Protein 3IBM (pdb70)

Nearest PDB structures (foldseek):
  3ibm-assembly1_A  TM=1.007E+00  e=3.007E-29  Ha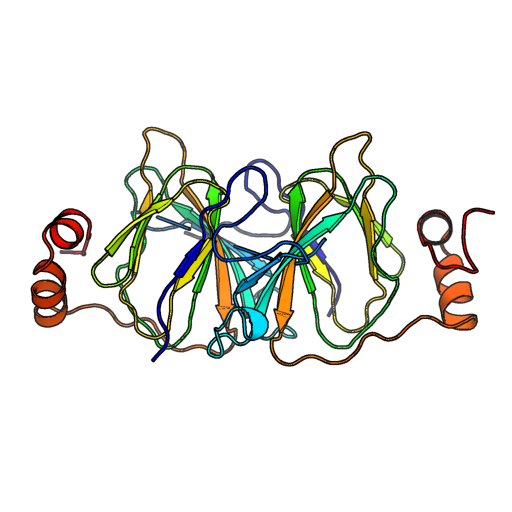lorhodospira halophila SL1
  3ibm-assembly1_B  TM=9.908E-01  e=2.760E-25  Halorhodospira halophila SL1
  8ch4-assembly1_C  TM=8.365E-01  e=6.117E-07  Bradyrhizobium sp. JS329
  3bu7-assembly1_B  TM=8.760E-01  e=8.044E-06  unclassified
  5j7m-assembly1_B  TM=7.181E-01  e=5.494E-07  Kribbella flavida DSM 17836

Solvent-accessible surface area: 14441 Å² total; per-residue (Å²): 229,48,74,36,80,27,3,82,31,192,98,51,138,5,94,63,21,130,102,116,95,48,26,102,86,7,27,1,1,1,116,119,67,36,10,102,44,4,35,0,10,1,22,1,34,30,0,136,44,65,8,39,28,73,5,27,74,6,106,17,2,22,1,3,2,0,9,41,11,94,2,52,0,0,11,58,85,146,39,37,76,4,60,52,20,5,0,1,0,2,4,34,103,5,21,10,0,11,4,4,38,44,97,134,84,25,0,0,6,2,5,0,0,17,17,137,96,55,205,48,100,172,24,82,77,91,18,41,72,158,16,49,86,50,99,46,0,40,186,47,20,100,62,141,120,110,78,36,64,32,0,84,29,184,116,53,95,5,116,60,27,135,72,58,122,136,79,7,14,1,1,1,103,94,25,53,10,118,43,5,36,0,11,0,24,1,36,40,1,116,42,58,20,76,38,67,3,27,64,8,106,20,2,18,1,2,4,1,8,43,10,93,2,41,1,0,14,56,96,145,37,18,79,3,58,51,18,4,0,1,0,2,5,35,103,6,23,10,1,9,7,4,49,16,96,134,81,18,0,0,6,1,4,1,0,20,12,107,87,57,193,55,83,167,22,83,79,96,28,39,70,194,18,34,90,46,85,52,0,23,176,82,1,87,38,186,73,37,81,125,217

Foldseek 3Di:
DDDKDKFADDPRDTPPDDPCCAWDKDWDAAPVVPNPPDQKTKMKIKHWAFHKHAFWAFQKKKKKAWDWAKKWKDWQQDTDIGDPGMIIIRHHGTTMMMHGHDDGIITMMMIMIGNDTDDTDHDDPVSLVVSVVRVVSVVPDDDDD/DAKDKFADDPRRTPPDDDDCCKDWDDDVVVPDPPDQKTKMKRKAWAQGKDAFWAFQKKKKKFWDWAKKWKDWQQDTRIGDPGMIIIRHHGTTMMIHHHGDGIITMMMIMIGNDTDDIDHDDPVSLVVSVVRVVSLAPDDDPPGHHD

B-factor: mean 35.28, std 14.22, range [12.32, 91.91]

InterPro domains:
  IPR011051 RmlC-like cupin domain superfamily [SSF51182] (31-130)
  IPR013096 Cupin 2, conserved barrel [PF07883] (58-127)
  IPR014710 RmlC-like jelly roll fold [G3DSA:2.60.120.10] (1-157)

Secondary structure (DSSP, 8-state):
-PPPEEE-EETTEETT------EEEEEEE-TTTT--SSSEEEEEEEE-TT-BPPPBB-SS-EEEEEEESEEEEEETTEEEEE-TT-EEEE-TT--EEEEEESSSPPEEEEEEEESS-PPPB---HHHHHHHTTSHHHHHH-----/---EEE-EETTEETT---B--EEEEESGGGT--S-SEEEEEEEE-TT-B---BB-SS-EEEEEEES-EEEEETTEEEEE-TT-EEEE-TT--EEEEE--SSSPEEEEEEEESS----B---HHHHHHHTTSHHHHHH---SS----

Structure (mmCIF, N/CA/C/O backbone):
data_3IBM
#
_entry.id   3IBM
#
_cell.length_a   47.791
_cell.length_b   51.734
_cell.length_c   117.784
_cell.angle_alpha   90.00
_cell.angle_beta   90.00
_cell.angle_gamma   90.00
#
_symmetry.space_group_name_H-M   'P 21 21 21'
#
loop_
_entity.id
_entity.type
_entity.pdbx_description
1 polymer 'Cupin 2, conserved barrel domain protein'
2 non-polymer 'ZINC ION'
3 non-polymer 'POTASSIUM ION'
4 non-polymer GLYCEROL
5 water water
#
loop_
_atom_site.group_PDB
_atom_site.id
_atom_site.type_symbol
_atom_site.label_atom_id
_atom_site.label_alt_id
_atom_site.label_comp_id
_atom_site.label_asym_id
_atom_site.label_entity_id
_atom_site.label_seq_id
_atom_site.pdbx_PDB_ins_code
_atom_site.Cartn_x
_atom_site.Cartn_y
_atom_site.Cartn_z
_atom_site.occupancy
_atom_site.B_iso_or_equiv
_atom_site.auth_seq_id
_atom_site.auth_comp_id
_atom_site.auth_asym_id
_atom_site.auth_atom_id
_atom_site.pdbx_PDB_model_num
ATOM 1 N N . HIS A 1 8 ? 28.478 3.644 24.654 1.00 72.85 6 HIS A N 1
ATOM 2 C CA . HIS A 1 8 ? 29.439 4.761 24.398 1.00 71.78 6 HIS A CA 1
ATOM 3 C C . HIS A 1 8 ? 29.507 5.133 22.911 1.00 67.77 6 HIS A C 1
ATOM 4 O O . HIS A 1 8 ? 29.204 4.305 22.041 1.00 67.66 6 HIS A O 1
ATOM 11 N N . GLU A 1 9 ? 29.909 6.375 22.636 1.00 60.82 7 GLU A N 1
ATOM 12 C CA . GLU A 1 9 ? 29.883 6.942 21.278 1.00 52.72 7 GLU A CA 1
ATOM 13 C C . GLU A 1 9 ? 30.975 6.405 20.362 1.00 48.79 7 GLU A C 1
ATOM 14 O O . GLU A 1 9 ? 32.060 6.032 20.812 1.00 49.64 7 GLU A O 1
ATOM 20 N N . ALA A 1 10 ? 30.667 6.371 19.069 1.00 44.13 8 ALA A N 1
ATOM 21 C CA . ALA A 1 10 ? 31.617 5.952 18.051 1.00 39.20 8 ALA A CA 1
ATOM 22 C C . ALA A 1 10 ? 32.398 7.148 17.512 1.00 38.09 8 ALA A C 1
ATOM 23 O O . ALA A 1 10 ? 31.852 8.244 17.379 1.00 37.41 8 ALA A O 1
ATOM 25 N N . SER A 1 11 ? 33.679 6.937 17.217 1.00 34.95 9 SER A N 1
ATOM 26 C CA . SER A 1 11 ? 34.461 7.920 16.477 1.00 36.35 9 SER A CA 1
ATOM 27 C C . SER A 1 11 ? 33.979 7.920 15.024 1.00 40.38 9 SER A C 1
ATOM 28 O O . SER A 1 11 ? 33.551 6.883 14.505 1.00 40.75 9 SER A O 1
ATOM 31 N N . ARG A 1 12 ? 34.029 9.083 14.381 1.00 36.70 10 ARG A N 1
ATOM 32 C CA . ARG A 1 12 ? 33.533 9.232 13.018 1.00 35.12 10 ARG A CA 1
ATOM 33 C C . ARG A 1 12 ? 34.551 9.934 12.135 1.00 35.36 10 ARG A C 1
ATOM 34 O O . ARG A 1 12 ? 35.144 10.939 12.534 1.00 33.91 10 ARG A O 1
ATOM 42 N N . VAL A 1 13 ? 34.756 9.388 10.941 1.00 30.25 11 VAL A N 1
ATOM 43 C CA . VAL A 1 13 ? 35.488 10.077 9.886 1.00 29.42 11 VAL A CA 1
ATOM 44 C C . VAL A 1 13 ? 34.458 10.588 8.877 1.00 30.53 11 VAL A C 1
ATOM 45 O O . VAL A 1 13 ? 33.659 9.813 8.360 1.00 30.77 11 VAL A O 1
ATOM 49 N N . LEU A 1 14 ? 34.460 11.899 8.641 1.00 28.77 12 LEU A N 1
ATOM 50 C CA . LEU A 1 14 ? 33.624 12.505 7.607 1.00 31.24 12 LEU A CA 1
ATOM 51 C C . LEU A 1 14 ? 34.521 13.067 6.519 1.00 30.58 12 LEU A C 1
ATOM 52 O O . LEU A 1 14 ? 35.093 14.145 6.666 1.00 28.67 12 LEU A O 1
ATOM 57 N N . ARG A 1 15 ? 34.675 12.313 5.438 1.00 27.50 13 ARG A N 1
ATOM 58 C CA . ARG A 1 15 ? 35.497 12.774 4.320 1.00 31.08 13 ARG A CA 1
ATOM 59 C C . ARG A 1 15 ? 34.743 13.801 3.471 1.00 26.66 13 ARG A C 1
ATOM 60 O O . ARG A 1 15 ? 33.523 13.775 3.405 1.00 26.55 13 ARG A O 1
ATOM 68 N N . GLU A 1 16 ? 35.481 14.718 2.854 1.00 25.88 14 GLU A N 1
ATOM 69 C CA . GLU A 1 16 ? 34.881 15.848 2.163 1.00 25.60 14 GLU A CA 1
ATOM 70 C C . GLU A 1 16 ? 35.263 15.816 0.684 1.00 26.21 14 GLU A C 1
ATOM 71 O O . GLU A 1 16 ? 36.387 15.450 0.334 1.00 27.78 14 GLU A O 1
ATOM 77 N N . ARG A 1 17 ? 34.337 16.200 -0.179 1.00 24.86 15 ARG A N 1
ATOM 78 C CA . ARG A 1 17 ? 34.678 16.488 -1.564 1.00 29.61 15 ARG A CA 1
ATOM 79 C C . ARG A 1 17 ? 33.849 17.683 -1.974 1.00 25.58 15 ARG A C 1
ATOM 80 O O . ARG A 1 17 ? 32.640 17.695 -1.736 1.00 25.46 15 ARG A O 1
ATOM 88 N N . ASP A 1 18 ? 34.513 18.690 -2.552 1.00 28.58 16 ASP A N 1
ATOM 89 C CA . ASP A 1 18 ? 33.863 19.913 -3.048 1.00 27.25 16 ASP A CA 1
ATOM 90 C C . ASP A 1 18 ? 32.916 20.520 -2.020 1.00 25.97 16 ASP A C 1
ATOM 91 O O . ASP A 1 18 ? 31.785 20.880 -2.348 1.00 23.37 16 ASP A O 1
ATOM 96 N N . TYR A 1 19 ? 33.380 20.592 -0.769 1.00 23.68 17 TYR A N 1
ATOM 97 C CA . TYR A 1 19 ? 32.636 21.216 0.340 1.00 21.02 17 TYR A CA 1
ATOM 98 C C . TYR A 1 19 ? 31.333 20.494 0.690 1.00 21.37 17 TYR A C 1
ATOM 99 O O . TYR A 1 19 ? 30.352 21.098 1.138 1.00 22.82 17 TYR A O 1
ATOM 108 N N . ARG A 1 20 ? 31.344 19.181 0.476 1.00 27.19 18 ARG A N 1
ATOM 109 C CA . ARG A 1 20 ? 30.290 18.302 0.959 1.00 29.49 18 ARG A CA 1
ATOM 110 C C . ARG A 1 20 ? 30.939 17.198 1.782 1.00 25.11 18 ARG A C 1
ATOM 111 O O . ARG A 1 20 ? 31.840 16.521 1.307 1.00 27.10 18 ARG A O 1
ATOM 119 N N . TRP A 1 21 ? 30.493 17.036 3.024 1.00 23.70 19 TRP A N 1
ATOM 120 C CA . TRP A 1 21 ? 31.029 16.001 3.892 1.00 25.46 19 TRP A CA 1
ATOM 121 C C . TRP A 1 21 ? 30.102 14.797 3.884 1.00 24.76 19 TRP A C 1
ATOM 122 O O . TRP A 1 21 ? 28.895 14.952 4.053 1.00 20.95 19 TRP A O 1
ATOM 133 N N . GLU A 1 22 ? 30.662 13.607 3.677 1.00 33.02 20 GLU A N 1
ATOM 134 C CA . GLU A 1 22 ? 29.865 12.370 3.729 1.00 43.04 20 GLU A CA 1
ATOM 135 C C . GLU A 1 22 ? 29.380 12.111 5.145 1.00 44.49 20 GLU A C 1
ATOM 136 O O . GLU A 1 22 ? 30.105 12.357 6.108 1.00 49.27 20 GLU A O 1
ATOM 142 N N . GLY A 1 23 ? 28.144 11.640 5.264 1.00 47.38 21 GLY A N 1
ATOM 143 C CA . GLY A 1 23 ? 27.546 11.358 6.567 1.00 49.36 21 GLY A CA 1
ATOM 144 C C . GLY A 1 23 ? 26.664 12.481 7.075 1.00 52.40 21 GLY A C 1
ATOM 145 O O . GLY A 1 23 ? 25.987 12.332 8.092 1.00 56.26 21 GLY A O 1
ATOM 146 N N . THR A 1 24 ? 26.694 13.618 6.379 1.00 54.94 22 THR A N 1
ATOM 147 C CA . THR A 1 24 ? 25.839 14.766 6.695 1.00 53.85 22 THR A CA 1
ATOM 148 C C . THR A 1 24 ? 25.046 15.161 5.450 1.00 56.17 22 THR A C 1
ATOM 149 O O . THR A 1 24 ? 25.454 14.853 4.325 1.00 57.13 22 THR A O 1
ATOM 153 N N . GLU A 1 25 ? 23.919 15.841 5.653 1.00 59.02 23 GLU A N 1
ATOM 154 C CA . GLU A 1 25 ? 23.116 16.359 4.541 1.00 60.74 23 GLU A CA 1
ATOM 155 C C . GLU A 1 25 ? 23.144 17.885 4.504 1.00 60.28 23 GLU A C 1
ATOM 156 O O . GLU A 1 25 ? 23.249 18.537 5.544 1.00 58.91 23 GLU A O 1
ATOM 162 N N . GLU A 1 26 ? 23.059 18.444 3.298 1.00 61.40 24 GLU A N 1
ATOM 163 C CA . GLU A 1 26 ? 22.938 19.890 3.115 1.00 62.76 24 GLU A CA 1
ATOM 164 C C . GLU A 1 26 ? 21.493 20.290 3.377 1.00 65.06 24 GLU A C 1
ATOM 165 O O . GLU A 1 26 ? 20.575 19.785 2.725 1.00 65.84 24 GLU A O 1
ATOM 171 N N . GLU A 1 27 ? 21.297 21.187 4.339 1.00 66.75 25 GLU A N 1
ATOM 172 C CA . GLU A 1 27 ? 19.957 21.595 4.756 1.00 67.81 25 GLU A CA 1
ATOM 173 C C . GLU A 1 27 ? 19.751 23.102 4.625 1.00 68.97 25 GLU A C 1
ATOM 174 O O . GLU A 1 27 ? 20.666 23.887 4.868 1.00 65.59 25 GLU A O 1
ATOM 180 N N . SER A 1 37 ? 59.539 15.034 16.843 1.00 73.19 35 SER A N 1
ATOM 181 C CA . SER A 1 37 ? 58.549 14.316 16.040 1.00 74.00 35 SER A CA 1
ATOM 182 C C . SER A 1 37 ? 57.142 14.909 16.160 1.00 71.48 35 SER A C 1
ATOM 183 O O . SER A 1 37 ? 56.281 14.639 15.320 1.00 70.20 35 SER A O 1
ATOM 186 N N . GLY A 1 38 ? 56.926 15.718 17.199 1.00 68.77 36 GLY A N 1
ATOM 187 C CA . GLY A 1 38 ? 55.596 16.221 17.560 1.00 62.85 36 GLY A CA 1
ATOM 188 C C . GLY A 1 38 ? 55.022 17.318 16.682 1.00 58.25 36 GLY A C 1
ATOM 189 O O . GLY A 1 38 ? 55.417 17.484 15.529 1.00 59.20 36 GLY A O 1
ATOM 190 N N . ALA A 1 39 ? 54.084 18.075 17.242 1.00 53.32 37 ALA A N 1
ATOM 191 C CA . ALA A 1 39 ? 53.363 19.096 16.490 1.00 46.91 37 ALA A CA 1
ATOM 192 C C . ALA A 1 39 ? 53.691 20.521 16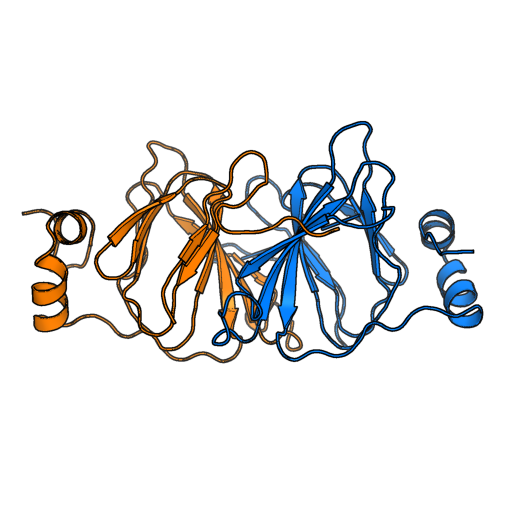.937 1.00 46.14 37 ALA A C 1
ATOM 193 O O . ALA A 1 39 ? 53.953 20.766 18.119 1.00 46.23 37 ALA A O 1
ATOM 195 N N . ARG A 1 40 ? 53.678 21.448 15.980 1.00 39.88 38 ARG A N 1
ATOM 196 C CA . ARG A 1 40 ? 53.766 22.880 16.266 1.00 36.23 38 ARG A CA 1
ATOM 197 C C . ARG A 1 40 ? 52.357 23.468 16.358 1.00 34.41 38 ARG A C 1
ATOM 198 O O . ARG A 1 40 ? 51.581 23.420 15.398 1.00 31.78 38 ARG A O 1
ATOM 206 N N . ARG A 1 41 ? 52.039 24.014 17.524 1.00 30.89 39 ARG A N 1
ATOM 207 C CA . ARG A 1 41 ? 50.694 24.482 17.837 1.00 29.65 39 ARG A CA 1
ATOM 208 C C . ARG A 1 41 ? 50.547 25.999 17.690 1.00 26.14 39 ARG A C 1
ATOM 209 O O . ARG A 1 41 ? 51.411 26.756 18.128 1.00 26.63 39 ARG A O 1
ATOM 217 N N . GLN A 1 42 ? 49.458 26.434 17.058 1.00 21.95 40 GLN A N 1
ATOM 218 C CA . GLN A 1 42 ? 49.009 27.819 17.175 1.00 25.14 40 GLN A CA 1
ATOM 219 C C . GLN A 1 42 ? 47.614 27.811 17.784 1.00 25.98 40 GLN A C 1
ATOM 220 O O . GLN A 1 42 ? 46.687 27.252 17.196 1.00 26.13 40 GLN A O 1
ATOM 226 N N . THR A 1 43 ? 47.460 28.413 18.962 1.00 25.46 41 THR A N 1
ATOM 227 C CA . THR A 1 43 ? 46.131 28.553 19.551 1.00 24.25 41 THR A CA 1
ATOM 228 C C . THR A 1 43 ? 45.449 29.756 18.931 1.00 23.39 41 THR A C 1
ATOM 229 O O . THR A 1 43 ? 45.902 30.893 19.066 1.00 22.52 41 THR A O 1
ATOM 233 N N . LEU A 1 44 ? 44.370 29.490 18.212 1.00 21.56 42 LEU A N 1
ATOM 234 C CA . LEU A 1 44 ? 43.693 30.544 17.484 1.00 23.68 42 LEU A CA 1
ATOM 235 C C . LEU A 1 44 ? 42.696 31.263 18.381 1.00 24.82 42 LEU A C 1
ATOM 236 O O . LEU A 1 44 ? 42.657 32.491 18.417 1.00 22.93 42 LEU A O 1
ATOM 241 N N . VAL A 1 45 ? 41.877 30.497 19.094 1.00 19.63 43 VAL A N 1
ATOM 242 C CA . VAL A 1 45 ? 40.930 31.080 20.036 1.00 23.72 43 VAL A CA 1
ATOM 243 C C . VAL A 1 45 ? 41.019 30.209 21.277 1.00 22.63 43 VAL A C 1
ATOM 244 O O . VAL A 1 45 ? 40.690 29.025 21.240 1.00 20.39 43 VAL A O 1
ATOM 248 N N . GLY A 1 46 ? 41.498 30.788 22.371 1.00 24.48 44 GLY A N 1
ATOM 249 C CA . GLY A 1 46 ? 41.682 30.013 23.590 1.00 27.25 44 GLY A CA 1
ATOM 250 C C . GLY A 1 46 ? 41.824 30.837 24.847 1.00 28.32 44 GLY A C 1
ATOM 251 O O . GLY A 1 46 ? 41.917 32.068 24.808 1.00 25.96 44 GLY A O 1
ATOM 252 N N . ARG A 1 47 ? 41.863 30.132 25.968 1.00 27.69 45 ARG A N 1
ATOM 253 C CA . ARG A 1 47 ? 42.008 30.749 27.283 1.00 27.45 45 ARG A CA 1
ATOM 254 C C . ARG A 1 47 ? 43.306 31.527 27.529 1.00 25.00 45 ARG A C 1
ATOM 255 O O . ARG A 1 47 ? 43.223 32.606 28.104 1.00 28.09 45 ARG A O 1
ATOM 263 N N . PRO A 1 48 ? 44.491 31.007 27.108 1.00 26.43 46 PRO A N 1
ATOM 264 C CA . PRO A 1 48 ? 45.703 31.804 27.378 1.00 27.92 46 PRO A CA 1
ATOM 265 C C . PRO A 1 48 ? 45.642 33.249 26.879 1.00 31.65 46 PRO A C 1
ATOM 266 O O . PRO A 1 48 ? 45.975 34.168 27.637 1.00 30.16 46 PRO A O 1
ATOM 270 N N . ALA A 1 49 ? 45.179 33.438 25.640 1.00 34.03 47 ALA A N 1
ATOM 271 C CA . ALA A 1 49 ? 44.977 34.774 25.052 1.00 35.07 47 ALA A CA 1
ATOM 272 C C . ALA A 1 49 ? 43.796 35.561 25.652 1.00 34.12 47 ALA A C 1
ATOM 273 O O . ALA A 1 49 ? 43.632 36.752 25.374 1.00 35.38 47 ALA A O 1
ATOM 275 N N . GLY A 1 50 ? 42.974 34.897 26.457 1.00 30.14 48 GLY A N 1
ATOM 276 C CA . GLY A 1 50 ? 41.901 35.573 27.169 1.00 31.31 48 GLY A CA 1
ATOM 277 C C . GLY A 1 50 ? 40.504 35.303 26.654 1.00 36.99 48 GLY A C 1
ATOM 278 O O . GLY A 1 50 ? 39.551 35.966 27.078 1.00 37.91 48 GLY A O 1
ATOM 279 N N . GLN A 1 51 ? 40.360 34.339 25.743 1.00 32.45 49 GLN A N 1
ATOM 280 C CA . GLN A 1 51 ? 39.022 33.932 25.316 1.00 29.52 49 GLN A CA 1
ATOM 281 C C . GLN A 1 51 ? 38.473 32.851 26.254 1.00 32.27 49 GLN A C 1
ATOM 282 O O . GLN A 1 51 ? 38.539 31.653 25.964 1.00 36.54 49 GLN A O 1
ATOM 288 N N . GLU A 1 52 ? 37.941 33.309 27.388 1.00 29.15 50 GLU A N 1
ATOM 289 C CA . GLU A 1 52 ? 37.435 32.452 28.458 1.00 35.77 50 GLU A CA 1
ATOM 290 C C . GLU A 1 52 ? 35.982 32.080 28.225 1.00 28.82 50 GLU A C 1
ATOM 291 O O . GLU A 1 52 ? 35.513 31.046 28.707 1.00 30.08 50 GLU A O 1
ATOM 297 N N . ALA A 1 53 ? 35.273 32.936 27.495 1.00 30.22 51 ALA A N 1
ATOM 298 C CA . ALA A 1 53 ? 33.846 32.742 27.225 1.00 24.61 51 ALA A CA 1
ATOM 299 C C . ALA A 1 53 ? 33.402 31.418 26.558 1.00 27.18 51 ALA A C 1
ATOM 300 O O . ALA A 1 53 ? 32.430 30.823 27.029 1.00 29.24 51 ALA A O 1
ATOM 302 N N . PRO A 1 54 ? 34.081 30.956 25.472 1.00 27.66 52 PRO A N 1
ATOM 303 C CA . PRO A 1 54 ? 33.572 29.710 24.850 1.00 25.67 52 PRO A CA 1
ATOM 304 C C . PRO A 1 54 ? 33.780 28.467 25.708 1.00 23.52 52 PRO A C 1
ATOM 305 O O . PRO A 1 54 ? 34.669 28.440 26.564 1.00 28.66 52 PRO A O 1
ATOM 309 N N . ALA A 1 55 ? 32.964 27.444 25.465 1.00 25.06 53 ALA A N 1
ATOM 310 C CA . ALA A 1 55 ? 33.088 26.152 26.146 1.00 28.08 53 ALA A CA 1
ATOM 311 C C . ALA A 1 55 ? 34.181 25.298 25.515 1.00 27.32 53 ALA A C 1
ATOM 312 O O . ALA A 1 55 ? 34.409 24.159 25.931 1.00 24.85 53 ALA A O 1
ATOM 314 N N . PHE A 1 56 ? 34.849 25.858 24.510 1.00 25.90 54 PHE A N 1
ATOM 315 C CA . PHE A 1 56 ? 35.795 25.132 23.676 1.00 22.15 54 PHE A CA 1
ATOM 316 C C . PHE A 1 56 ? 36.994 26.009 23.301 1.00 21.28 54 PHE A C 1
ATOM 317 O O . PHE A 1 56 ? 36.898 27.244 23.305 1.00 22.62 54 PHE A O 1
ATOM 325 N N . GLU A 1 57 ? 38.112 25.359 22.973 1.00 17.79 55 GLU A N 1
ATOM 326 C CA . GLU A 1 57 ? 39.310 26.025 22.462 1.00 20.85 55 GLU A CA 1
ATOM 327 C C . GLU A 1 57 ? 39.618 25.514 21.057 1.00 20.48 55 GLU A C 1
ATOM 328 O O . GLU A 1 57 ? 39.397 24.340 20.767 1.00 18.59 55 GLU A O 1
ATOM 334 N N . THR A 1 58 ? 40.147 26.400 20.212 1.00 20.19 56 THR A N 1
ATOM 335 C CA . THR A 1 58 ? 40.371 26.146 18.777 1.00 19.37 56 THR A CA 1
ATOM 336 C C . THR A 1 58 ? 41.845 26.347 18.398 1.00 19.23 56 THR A C 1
ATOM 337 O O . THR A 1 58 ? 42.402 27.446 18.519 1.00 18.76 56 THR A O 1
ATOM 341 N N . ARG A 1 59 ? 42.474 25.271 17.941 1.00 16.87 57 ARG A N 1
ATOM 342 C CA . ARG A 1 59 ? 43.895 25.279 17.687 1.00 18.48 57 ARG A CA 1
ATOM 343 C C . ARG A 1 59 ? 44.213 24.783 16.302 1.00 17.40 57 ARG A C 1
ATOM 344 O O . ARG A 1 59 ? 43.434 24.041 15.707 1.00 21.18 57 ARG A O 1
ATOM 352 N N . TYR A 1 60 ? 45.348 25.227 15.785 1.00 16.27 58 TYR A N 1
ATOM 353 C CA . TYR A 1 60 ? 45.897 24.675 14.565 1.00 20.16 58 TYR A CA 1
ATOM 354 C C . TYR A 1 60 ? 47.159 23.957 14.966 1.00 22.95 58 TYR A C 1
ATOM 355 O O . TYR A 1 60 ? 47.981 24.510 15.693 1.00 22.98 58 TYR A O 1
ATOM 364 N N . PHE A 1 61 ? 47.307 22.725 14.490 1.00 18.63 59 PHE A N 1
ATOM 365 C CA . PHE A 1 61 ? 48.538 21.973 14.683 1.00 20.41 59 PHE A CA 1
ATOM 366 C C . PHE A 1 61 ? 49.212 21.712 13.353 1.00 22.96 59 PHE A C 1
ATOM 367 O O . PHE A 1 61 ? 48.535 21.447 12.365 1.00 20.79 59 PHE A O 1
ATOM 375 N N . GLU A 1 62 ? 50.543 21.812 13.329 1.00 21.12 60 GLU A N 1
ATOM 376 C CA . GLU A 1 62 ? 51.321 21.436 12.159 1.00 19.73 60 GLU A CA 1
ATOM 377 C C . GLU A 1 62 ? 52.359 20.357 12.498 1.00 25.61 60 GLU A C 1
ATOM 378 O O . GLU A 1 62 ? 53.124 20.481 13.455 1.00 22.56 60 GLU A O 1
ATOM 384 N N . VAL A 1 63 ? 52.359 19.291 11.708 1.00 21.99 61 VAL A N 1
ATOM 385 C CA . VAL A 1 63 ? 53.274 18.174 11.911 1.00 22.57 61 VAL A CA 1
ATOM 386 C C . VAL A 1 63 ? 54.157 18.027 10.665 1.00 26.95 61 VAL A C 1
ATOM 387 O O . VAL A 1 63 ? 53.640 17.952 9.547 1.00 23.49 61 VAL A O 1
ATOM 391 N N . GLU A 1 64 ? 55.479 18.008 10.866 1.00 25.15 62 GLU A N 1
ATOM 392 C CA . GLU A 1 64 ? 56.449 17.846 9.780 1.00 28.99 62 GLU A CA 1
ATOM 393 C C . GLU A 1 64 ? 56.292 16.471 9.145 1.00 26.57 62 GLU A C 1
ATOM 394 O O . GLU A 1 64 ? 55.933 15.519 9.850 1.00 24.47 62 GLU A O 1
ATOM 400 N N . PRO A 1 65 ? 56.552 16.356 7.819 1.00 27.93 63 PRO A N 1
ATOM 401 C CA . PRO A 1 65 ? 56.403 15.065 7.138 1.00 28.55 63 PRO A CA 1
ATOM 402 C C . PRO A 1 65 ? 57.184 13.959 7.843 1.00 30.91 63 PRO A C 1
ATOM 403 O O . PRO A 1 65 ? 58.348 14.153 8.219 1.00 31.14 63 PRO A O 1
ATOM 407 N N . GLY A 1 66 ? 56.519 12.829 8.063 1.00 33.60 64 GLY A N 1
ATOM 408 C CA . GLY A 1 66 ? 57.105 11.714 8.809 1.00 35.60 64 GLY A CA 1
ATOM 409 C C . GLY A 1 66 ? 56.857 11.787 10.307 1.00 34.37 64 GLY A C 1
ATOM 410 O O . GLY A 1 66 ? 57.161 10.844 11.039 1.00 35.64 64 GLY A O 1
ATOM 411 N N . GLY A 1 67 ? 56.300 12.908 10.756 1.00 33.95 65 GLY A N 1
ATOM 412 C CA . GLY A 1 67 ? 56.044 13.146 12.170 1.00 30.62 65 GLY A CA 1
ATOM 413 C C . GLY A 1 67 ? 54.745 12.532 12.648 1.00 27.32 65 GLY A C 1
ATOM 414 O O . GLY A 1 67 ? 53.948 12.020 11.861 1.00 24.60 65 GLY A O 1
ATOM 415 N N . TYR A 1 68 ? 54.535 12.592 13.959 1.00 24.36 66 TYR A N 1
ATOM 416 C CA . TYR A 1 68 ? 53.348 12.042 14.595 1.00 23.93 66 TYR A CA 1
ATOM 417 C C . TYR A 1 68 ? 53.049 12.778 15.900 1.00 28.16 66 TYR A C 1
ATOM 418 O O . TYR A 1 68 ? 53.960 13.314 16.552 1.00 24.96 66 TYR A O 1
ATOM 427 N N . THR A 1 69 ? 51.769 12.805 16.258 1.00 25.90 67 THR A N 1
ATOM 428 C CA . THR A 1 69 ? 51.320 13.236 17.583 1.00 26.42 67 THR A CA 1
ATOM 429 C C . THR A 1 69 ? 51.527 12.103 18.596 1.00 26.91 67 THR A C 1
ATOM 430 O O . THR A 1 69 ? 51.904 10.989 18.225 1.00 27.67 67 THR A O 1
ATOM 434 N N . THR A 1 70 ? 51.289 12.384 19.874 1.00 26.22 68 THR A N 1
ATOM 435 C CA . THR A 1 70 ? 51.437 11.367 20.913 1.00 28.58 68 THR A CA 1
ATOM 436 C C . THR A 1 70 ? 50.234 10.431 20.922 1.00 21.48 68 THR A C 1
ATOM 437 O O . THR A 1 70 ? 49.095 10.884 20.931 1.00 22.06 68 THR A O 1
ATOM 441 N N . LEU A 1 71 ? 50.494 9.127 20.873 1.00 25.64 69 LEU A N 1
ATOM 442 C CA . LEU A 1 71 ? 49.439 8.121 21.000 1.00 26.41 69 LEU A CA 1
ATOM 443 C C . LEU A 1 71 ? 48.881 8.143 22.430 1.00 25.57 69 LEU A C 1
ATOM 444 O O . LEU A 1 71 ? 49.628 7.963 23.396 1.00 27.51 69 LEU A O 1
ATOM 449 N N . GLU A 1 72 ? 47.578 8.381 22.548 1.00 26.17 70 GLU A N 1
ATOM 450 C CA . GLU A 1 72 ? 46.949 8.678 23.837 1.00 28.29 70 GLU A CA 1
ATOM 451 C C . GLU A 1 72 ? 45.442 8.477 23.774 1.00 27.58 70 GLU A C 1
ATOM 452 O O . GLU A 1 72 ? 44.863 8.331 22.696 1.00 25.91 70 GLU A O 1
ATOM 458 N N . ARG A 1 73 ? 44.809 8.489 24.941 1.00 26.71 71 ARG A N 1
ATOM 459 C CA . ARG A 1 73 ? 43.357 8.515 25.051 1.00 26.19 71 ARG A CA 1
ATOM 460 C C . ARG A 1 73 ? 42.994 9.420 26.223 1.00 27.61 71 ARG A C 1
ATOM 461 O O . ARG A 1 73 ? 43.833 9.668 27.092 1.00 31.89 71 ARG A O 1
ATOM 469 N N . HIS A 1 74 ? 41.760 9.923 26.231 1.00 25.64 72 HIS A N 1
ATOM 470 C CA . HIS A 1 74 ? 41.252 10.805 27.300 1.00 26.12 72 HIS A CA 1
ATOM 471 C C . HIS A 1 74 ? 39.732 10.891 27.197 1.00 28.15 72 HIS A C 1
ATOM 472 O O . HIS A 1 74 ? 39.163 10.513 26.182 1.00 27.62 72 HIS A O 1
ATOM 479 N N . GLU A 1 75 ? 39.079 11.367 28.252 1.00 29.52 73 GLU A N 1
ATOM 480 C CA . GLU A 1 75 ? 37.625 11.493 28.269 1.00 27.33 73 GLU A CA 1
ATOM 481 C C . GLU A 1 75 ? 37.116 12.556 27.291 1.00 28.85 73 GLU A C 1
ATOM 482 O O . GLU A 1 75 ? 36.064 12.376 26.668 1.00 28.15 73 GLU A O 1
ATOM 488 N N . HIS A 1 76 ? 37.859 13.656 27.159 1.00 24.22 74 HIS A N 1
ATOM 489 C CA . HIS A 1 76 ? 37.442 14.738 26.274 1.00 25.21 74 HIS A CA 1
ATOM 490 C C . HIS A 1 76 ? 37.587 14.335 24.807 1.00 22.54 74 HIS A C 1
ATOM 491 O O . HIS A 1 76 ? 38.402 13.476 24.467 1.00 21.55 74 HIS A O 1
ATOM 498 N N . THR A 1 77 ? 36.777 14.956 23.958 1.00 23.02 75 THR A N 1
ATOM 499 C CA . THR A 1 77 ? 36.724 14.619 22.542 1.00 24.63 75 THR A CA 1
ATOM 500 C C . THR A 1 77 ? 37.631 15.531 21.715 1.00 22.42 75 THR A C 1
ATOM 501 O O . THR A 1 77 ? 38.125 16.543 22.205 1.00 27.87 75 THR A O 1
ATOM 505 N N . HIS A 1 78 ? 37.875 15.139 20.469 1.00 26.57 76 HIS A N 1
ATOM 506 C CA . HIS A 1 78 ? 38.479 16.025 19.482 1.00 26.08 76 HIS A CA 1
ATOM 507 C C . HIS A 1 78 ? 37.529 16.144 18.321 1.00 25.40 76 HIS A C 1
ATOM 508 O O . HIS A 1 78 ? 36.836 15.183 17.970 1.00 21.71 76 HIS A O 1
ATOM 515 N N . VAL A 1 79 ? 37.496 17.332 17.733 1.00 23.90 77 VAL A N 1
ATOM 516 C CA . VAL A 1 79 ? 37.010 17.487 16.366 1.00 21.98 77 VAL A CA 1
ATOM 517 C C . VAL A 1 79 ? 38.174 18.040 15.575 1.00 21.69 77 VAL A C 1
ATOM 518 O O . VAL A 1 79 ? 38.716 19.091 15.900 1.00 21.85 77 VAL A O 1
ATOM 522 N N . VAL A 1 80 ? 38.584 17.288 14.564 1.00 19.58 78 VAL A N 1
ATOM 523 C CA . VAL A 1 80 ? 39.727 17.625 13.748 1.00 23.63 78 VAL A CA 1
ATOM 524 C C . VAL A 1 80 ? 39.236 17.929 12.332 1.00 22.64 7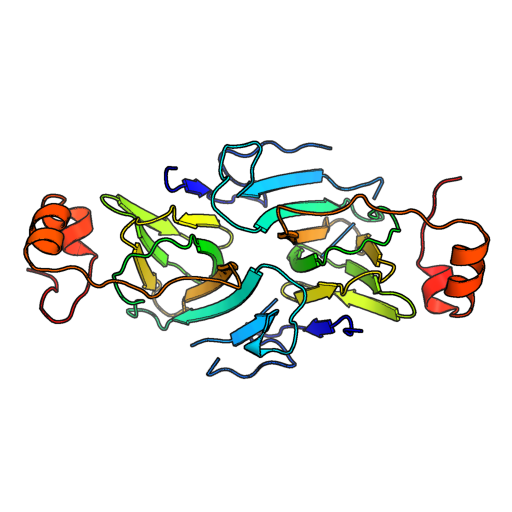8 VAL A C 1
ATOM 525 O O . VAL A 1 80 ? 38.363 17.237 11.826 1.00 23.48 78 VAL A O 1
ATOM 529 N N . MET A 1 81 ? 39.756 18.991 11.720 1.00 22.02 79 MET A N 1
ATOM 530 C CA . MET A 1 81 ? 39.589 19.190 10.270 1.00 19.48 79 MET A CA 1
ATOM 531 C C . MET A 1 81 ? 40.966 19.348 9.668 1.00 19.09 79 MET A C 1
ATOM 532 O O . MET A 1 81 ? 41.706 20.254 10.057 1.00 23.89 79 MET A O 1
ATOM 537 N N . VAL A 1 82 ? 41.323 18.462 8.738 1.00 17.04 80 VAL A N 1
ATOM 538 C CA . VAL A 1 82 ? 42.602 18.574 8.046 1.00 22.43 80 VAL A CA 1
ATOM 539 C C . VAL A 1 82 ? 42.515 19.750 7.062 1.00 21.25 80 VAL A C 1
ATOM 540 O O . VAL A 1 82 ? 41.563 19.853 6.308 1.00 23.87 80 VAL A O 1
ATOM 544 N N . VAL A 1 83 ? 43.485 20.659 7.113 1.00 23.17 81 VAL A N 1
ATOM 545 C CA . VAL A 1 83 ? 43.476 21.819 6.217 1.00 23.32 81 VAL A CA 1
ATOM 546 C C . VAL A 1 83 ? 44.723 21.879 5.341 1.00 24.09 81 VAL A C 1
ATOM 547 O O . VAL A 1 83 ? 44.799 22.705 4.427 1.00 22.15 81 VAL A O 1
ATOM 551 N N . ARG A 1 84 ? 45.700 21.015 5.631 1.00 19.61 82 ARG A N 1
ATOM 552 C CA . ARG A 1 84 ? 46.968 21.008 4.896 1.00 24.17 82 ARG A CA 1
ATOM 553 C C . ARG A 1 84 ? 47.562 19.611 4.873 1.00 25.92 82 ARG A C 1
ATOM 554 O O . ARG A 1 84 ? 47.621 18.945 5.906 1.00 22.17 82 ARG A O 1
ATOM 562 N N . GLY A 1 85 ? 48.002 19.175 3.695 1.00 22.98 83 GLY A N 1
ATOM 563 C CA . GLY A 1 85 ? 48.785 17.947 3.565 1.00 23.27 83 GLY A CA 1
ATOM 564 C C . GLY A 1 85 ? 47.985 16.662 3.651 1.00 23.57 83 GLY A C 1
ATOM 565 O O . GLY A 1 85 ? 46.789 16.641 3.388 1.00 24.57 83 GLY A O 1
ATOM 566 N N . HIS A 1 86 ? 48.656 15.583 4.030 1.00 24.77 84 HIS A N 1
ATOM 567 C CA . HIS A 1 86 ? 48.031 14.271 4.101 1.00 26.92 84 HIS A CA 1
ATOM 568 C C . HIS A 1 86 ? 48.237 13.702 5.491 1.00 22.59 84 HIS A C 1
ATOM 569 O O . HIS A 1 86 ? 49.287 13.898 6.097 1.00 20.59 84 HIS A O 1
ATOM 576 N N . ALA A 1 87 ? 47.235 12.990 5.980 1.00 25.95 85 ALA A N 1
ATOM 577 C CA . ALA A 1 87 ? 47.299 12.375 7.297 1.00 29.80 85 ALA A CA 1
ATOM 578 C C . ALA A 1 87 ? 46.872 10.916 7.272 1.00 30.76 85 ALA A C 1
ATOM 579 O O . ALA A 1 87 ? 46.113 10.485 6.400 1.00 29.50 85 ALA A O 1
ATOM 581 N N . GLU A 1 88 ? 47.393 10.164 8.235 1.00 27.62 86 GLU A N 1
ATOM 582 C CA . GLU A 1 88 ? 46.809 8.897 8.616 1.00 29.32 86 GLU A CA 1
ATOM 583 C C . GLU A 1 88 ? 46.560 8.941 10.107 1.00 28.90 86 GLU A C 1
ATOM 584 O O . GLU A 1 88 ? 47.474 9.218 10.887 1.00 26.62 86 GLU A O 1
ATOM 590 N N . VAL A 1 89 ? 45.312 8.696 10.494 1.00 28.49 87 VAL A N 1
ATOM 591 C CA . VAL A 1 89 ? 44.937 8.705 11.900 1.00 29.21 87 VAL A CA 1
ATOM 592 C C . VAL A 1 89 ? 44.604 7.302 12.408 1.00 32.69 87 VAL A C 1
ATOM 593 O O . VAL A 1 89 ? 43.912 6.535 11.740 1.00 34.12 87 VAL A O 1
ATOM 597 N N . VAL A 1 90 ? 45.150 6.973 13.577 1.00 31.95 88 VAL A N 1
ATOM 598 C CA . VAL A 1 90 ? 44.777 5.794 14.345 1.00 29.61 88 VAL A CA 1
ATOM 599 C C . VAL A 1 90 ? 43.579 6.156 15.200 1.00 28.50 88 VAL A C 1
ATOM 600 O O . VAL A 1 90 ? 43.645 7.096 15.979 1.00 33.24 88 VAL A O 1
ATOM 604 N N . LEU A 1 91 ? 42.478 5.428 15.039 1.00 28.27 89 LEU A N 1
ATOM 605 C CA . LEU A 1 91 ? 41.287 5.608 15.876 1.00 32.05 89 LEU A CA 1
ATOM 606 C C . LEU A 1 91 ? 40.872 4.259 16.420 1.00 34.56 89 LEU A C 1
ATOM 607 O O . LEU A 1 91 ? 40.125 3.529 15.763 1.00 34.80 89 LEU A O 1
ATOM 612 N N . ASP A 1 92 ? 41.354 3.953 17.624 1.00 33.38 90 ASP A N 1
ATOM 613 C CA . ASP A 1 92 ? 41.302 2.613 18.208 1.00 36.62 90 ASP A CA 1
ATOM 614 C C . ASP A 1 92 ? 41.869 1.584 17.225 1.00 33.12 90 ASP A C 1
ATOM 615 O O . ASP A 1 92 ? 43.071 1.602 16.923 1.00 32.68 90 ASP A O 1
ATOM 620 N N . ASP A 1 93 ? 40.996 0.732 16.692 1.00 34.80 91 ASP A N 1
ATOM 621 C CA . ASP A 1 93 ? 41.403 -0.385 15.834 1.00 38.60 91 ASP A CA 1
ATOM 622 C C . ASP A 1 93 ? 41.494 -0.069 14.330 1.00 40.37 91 ASP A C 1
ATOM 623 O O . ASP A 1 93 ? 41.698 -0.976 13.518 1.00 40.19 91 ASP A O 1
ATOM 628 N N . ARG A 1 94 ? 41.362 1.209 13.971 1.00 39.14 92 ARG A N 1
ATOM 629 C CA . ARG A 1 94 ? 41.344 1.637 12.560 1.00 36.68 92 ARG A CA 1
ATOM 630 C C . ARG A 1 94 ? 42.503 2.564 12.222 1.00 35.65 92 ARG A C 1
ATOM 631 O O . ARG A 1 94 ? 42.941 3.349 13.060 1.00 32.60 92 ARG A O 1
ATOM 639 N N . VAL A 1 95 ? 42.986 2.469 10.985 1.00 33.10 93 VAL A N 1
ATOM 640 C CA . VAL A 1 95 ? 43.924 3.440 10.433 1.00 32.73 93 VAL A CA 1
ATOM 641 C C . VAL A 1 95 ? 43.249 4.093 9.225 1.00 36.88 93 VAL A C 1
ATOM 642 O O . VAL A 1 95 ? 42.899 3.414 8.251 1.00 32.21 93 VAL A O 1
ATOM 646 N N . GLU A 1 96 ? 43.068 5.412 9.309 1.00 33.59 94 GLU A N 1
ATOM 647 C CA . GLU A 1 96 ? 42.271 6.163 8.349 1.00 29.97 94 GLU A CA 1
ATOM 648 C C . GLU A 1 96 ? 43.064 7.264 7.642 1.00 31.06 94 GLU A C 1
ATOM 649 O O . GLU A 1 96 ? 43.573 8.173 8.299 1.00 31.58 94 GLU A O 1
ATOM 655 N N . PRO A 1 97 ? 43.182 7.174 6.302 1.00 29.63 95 PRO A N 1
ATOM 656 C CA . PRO A 1 97 ? 43.776 8.242 5.492 1.00 27.25 95 PRO A CA 1
ATOM 657 C C . PRO A 1 97 ? 42.904 9.500 5.472 1.00 22.82 95 PRO A C 1
ATOM 658 O O . PRO A 1 97 ? 41.669 9.403 5.448 1.00 24.01 95 PRO A O 1
ATOM 662 N N . LEU A 1 98 ? 43.550 10.667 5.505 1.00 24.55 96 LEU A N 1
ATOM 663 C CA . LEU A 1 98 ? 42.851 11.963 5.506 1.00 24.66 96 LEU A CA 1
ATOM 664 C C . LEU A 1 98 ? 43.529 12.960 4.593 1.00 21.88 96 LEU A C 1
ATOM 665 O O . LEU A 1 98 ? 44.752 12.954 4.473 1.00 25.24 96 LEU A O 1
ATOM 670 N N . THR A 1 99 ? 42.726 13.804 3.941 1.00 21.17 97 THR A N 1
ATOM 671 C CA . THR A 1 99 ? 43.214 14.937 3.143 1.00 22.69 97 THR A CA 1
ATOM 672 C C . THR A 1 99 ? 42.284 16.119 3.463 1.00 18.32 97 THR A C 1
ATOM 673 O O . THR A 1 99 ? 41.191 15.902 3.946 1.00 21.68 97 THR A O 1
ATOM 677 N N . PRO A 1 100 ? 42.696 17.371 3.194 1.00 20.10 98 PRO A N 1
ATOM 678 C CA . PRO A 1 100 ? 41.754 18.480 3.436 1.00 22.89 98 PRO A CA 1
ATOM 679 C C . PRO A 1 100 ? 40.518 18.371 2.536 1.00 20.77 98 PRO A C 1
ATOM 680 O O . PRO A 1 100 ? 40.665 17.978 1.379 1.00 21.58 98 PRO A O 1
ATOM 684 N N . LEU A 1 101 ? 39.302 18.625 3.020 1.00 18.92 99 LEU A N 1
ATOM 685 C CA . LEU A 1 101 ? 38.989 19.124 4.353 1.00 21.46 99 LEU A CA 1
ATOM 686 C C . LEU A 1 101 ? 38.266 18.092 5.229 1.00 19.09 99 LEU A C 1
ATOM 687 O O . LEU A 1 101 ? 37.278 18.438 5.881 1.00 17.88 99 LEU A O 1
ATOM 692 N N . ASP A 1 102 ? 38.744 16.844 5.233 1.00 20.74 100 ASP A N 1
ATOM 693 C CA . ASP A 1 102 ? 38.130 15.761 6.014 1.00 20.12 100 ASP A CA 1
ATOM 694 C C . ASP A 1 102 ? 38.023 16.123 7.476 1.00 24.63 100 ASP A C 1
ATOM 695 O O . ASP A 1 102 ? 38.949 16.680 8.059 1.00 23.74 100 ASP A O 1
ATOM 700 N N . CYS A 1 103 ? 36.886 15.779 8.057 1.00 22.58 101 CYS A N 1
ATOM 701 C CA . CYS A 1 103 ? 36.629 16.036 9.447 1.00 25.33 101 CYS A CA 1
ATOM 702 C C . CYS A 1 103 ? 36.635 14.720 10.215 1.00 28.27 101 CYS A C 1
ATOM 703 O O . CYS A 1 103 ? 36.166 13.695 9.715 1.00 25.55 101 CYS A O 1
ATOM 706 N N . VAL A 1 104 ? 37.190 14.747 11.425 1.00 30.39 102 VAL A N 1
ATOM 707 C CA . VAL A 1 104 ? 37.219 13.570 12.283 1.00 24.40 102 VAL A CA 1
ATOM 708 C C . VAL A 1 104 ? 36.672 13.905 13.666 1.00 25.96 102 VAL A C 1
ATOM 709 O O . VAL A 1 104 ? 37.116 14.860 14.308 1.00 24.85 102 VAL A O 1
ATOM 713 N N . TYR A 1 105 ? 35.690 13.126 14.106 1.00 21.18 103 TYR A N 1
ATOM 714 C CA . TYR A 1 105 ? 35.243 13.165 15.487 1.00 20.72 103 TYR A CA 1
ATOM 715 C C . TYR A 1 105 ? 35.954 12.044 16.240 1.00 21.81 103 TYR A C 1
ATOM 716 O O . TYR A 1 105 ? 35.808 10.871 15.888 1.00 22.03 103 TYR A O 1
ATOM 725 N N . ILE A 1 106 ? 36.769 12.412 17.229 1.00 23.72 104 ILE A N 1
ATOM 726 C CA . ILE A 1 106 ? 37.434 11.430 18.089 1.00 24.96 104 ILE A CA 1
ATOM 727 C C . ILE A 1 106 ? 36.616 11.331 19.371 1.00 28.82 104 ILE A C 1
ATOM 728 O O . ILE A 1 106 ? 36.577 12.267 20.160 1.00 26.04 104 ILE A O 1
ATOM 733 N N . ALA A 1 107 ? 35.937 10.197 19.543 1.00 29.19 105 ALA A N 1
ATOM 734 C CA . ALA A 1 107 ? 35.007 9.964 20.652 1.00 26.42 105 ALA A CA 1
ATOM 735 C C . ALA A 1 107 ? 35.734 9.775 22.000 1.00 29.02 105 ALA A C 1
ATOM 736 O O . ALA A 1 107 ? 36.959 9.573 22.014 1.00 28.62 105 ALA A O 1
ATOM 738 N N . PRO A 1 108 ? 34.999 9.872 23.134 1.00 27.85 106 PRO A N 1
ATOM 739 C CA . PRO A 1 108 ? 35.634 9.695 24.440 1.00 27.68 106 PRO A CA 1
ATOM 740 C C . PRO A 1 108 ? 36.372 8.360 24.591 1.00 28.71 106 PRO A C 1
ATOM 741 O O . PRO A 1 108 ? 35.836 7.301 24.229 1.00 30.96 106 PRO A O 1
ATOM 745 N N . HIS A 1 109 ? 37.607 8.439 25.087 1.00 27.17 107 HIS A N 1
ATOM 746 C CA . HIS A 1 109 ? 38.438 7.274 25.443 1.00 27.26 107 HIS A CA 1
ATOM 747 C C . HIS A 1 109 ? 38.984 6.447 24.269 1.00 32.28 107 HIS A C 1
ATOM 748 O O . HIS A 1 109 ? 39.558 5.381 24.482 1.00 35.93 107 HIS A O 1
ATOM 755 N N . ALA A 1 110 ? 38.839 6.935 23.036 1.00 32.23 108 ALA A N 1
ATOM 756 C CA . ALA A 1 110 ? 39.446 6.255 21.899 1.00 27.45 108 ALA A CA 1
ATOM 757 C C . ALA A 1 110 ? 40.935 6.572 21.845 1.00 28.74 108 ALA A C 1
ATOM 758 O O . ALA A 1 110 ? 41.335 7.727 22.001 1.00 29.19 108 ALA A O 1
ATOM 760 N N . TRP A 1 111 ? 41.748 5.537 21.652 1.00 24.28 109 TRP A N 1
ATOM 761 C CA . TRP A 1 111 ? 43.168 5.700 21.360 1.00 26.26 109 TRP A CA 1
ATOM 762 C C . TRP A 1 111 ? 43.292 6.418 20.027 1.00 25.18 109 TRP A C 1
ATOM 763 O O . TRP A 1 111 ? 42.639 6.032 19.060 1.00 22.84 109 TRP A O 1
ATOM 774 N N . HIS A 1 112 ? 44.105 7.471 19.985 1.00 19.96 110 HIS A N 1
ATOM 775 C CA . HIS A 1 112 ? 44.315 8.221 18.748 1.00 22.17 110 HIS A CA 1
ATOM 776 C C . HIS A 1 112 ? 45.747 8.690 18.603 1.00 24.32 110 HIS A C 1
ATOM 777 O O . HIS A 1 112 ? 46.425 8.968 19.593 1.00 20.63 110 HIS A O 1
ATOM 784 N N . GLN A 1 113 ? 46.192 8.763 17.351 1.00 19.93 111 GLN A N 1
ATOM 785 C CA . GLN A 1 113 ? 47.488 9.300 16.990 1.00 21.20 111 GLN A CA 1
ATOM 786 C C . GLN A 1 113 ? 47.362 9.726 15.534 1.00 27.60 111 GLN A C 1
ATOM 787 O O . GLN A 1 113 ? 46.765 9.007 14.728 1.00 24.87 111 GLN A O 1
ATOM 793 N N . ILE A 1 114 ? 47.909 10.894 15.211 1.00 24.43 112 ILE A N 1
ATOM 794 C CA . ILE A 1 114 ? 47.866 11.437 13.854 1.00 25.34 112 ILE A CA 1
ATOM 795 C C . ILE A 1 114 ? 49.280 11.443 13.282 1.00 25.48 112 ILE A C 1
ATOM 796 O O . ILE A 1 114 ? 50.226 11.809 13.975 1.00 20.07 112 ILE A O 1
ATOM 801 N N . HIS A 1 115 ? 49.412 11.023 12.020 1.00 26.74 113 HIS A N 1
ATOM 802 C CA . HIS A 1 115 ? 50.700 10.889 11.337 1.00 23.88 113 HIS A CA 1
ATOM 803 C C . HIS A 1 115 ? 50.751 11.751 10.085 1.00 26.12 113 HIS A C 1
ATOM 804 O O . HIS A 1 115 ? 49.808 11.763 9.294 1.00 23.88 113 HIS A O 1
ATOM 811 N N . ALA A 1 116 ? 51.849 12.480 9.910 1.00 26.04 114 ALA A N 1
ATOM 812 C CA . ALA A 1 116 ? 52.019 13.289 8.717 1.00 31.11 114 ALA A CA 1
ATOM 813 C C . ALA A 1 116 ? 52.578 12.411 7.607 1.00 32.26 114 ALA A C 1
ATOM 814 O O . ALA A 1 116 ? 53.710 11.930 7.691 1.00 33.11 114 ALA A O 1
ATOM 816 N N . THR A 1 117 ? 51.769 12.172 6.583 1.00 36.56 115 THR A N 1
ATOM 817 C CA . THR A 1 117 ? 52.227 11.394 5.434 1.00 42.04 115 THR A CA 1
ATOM 818 C C . THR A 1 117 ? 52.471 12.323 4.238 1.00 47.46 115 THR A C 1
ATOM 819 O O . THR A 1 117 ? 51.905 13.415 4.176 1.00 51.31 115 THR A O 1
ATOM 823 N N . GLY A 1 118 ? 53.328 11.910 3.305 1.00 47.97 116 GLY A N 1
ATOM 824 C CA . GLY A 1 118 ? 53.688 12.775 2.175 1.00 48.79 116 GLY A CA 1
ATOM 825 C C . GLY A 1 118 ? 55.098 13.316 2.307 1.00 50.62 116 GLY A C 1
ATOM 826 O O . GLY A 1 118 ? 55.587 13.527 3.421 1.00 48.74 116 GLY A O 1
ATOM 827 N N . ALA A 1 119 ? 55.737 13.555 1.162 1.00 50.54 117 ALA A N 1
ATOM 828 C CA . ALA A 1 119 ? 57.176 13.816 1.081 1.00 49.64 117 ALA A CA 1
ATOM 829 C C . ALA A 1 119 ? 57.664 15.100 1.747 1.00 52.16 117 ALA A C 1
ATOM 830 O O . ALA A 1 119 ? 58.534 15.055 2.626 1.00 51.42 117 ALA A O 1
ATOM 832 N N . ASN A 1 120 ? 57.115 16.233 1.320 1.00 48.70 118 ASN A N 1
ATOM 833 C CA . ASN A 1 120 ? 57.634 17.532 1.737 1.00 49.09 118 ASN A CA 1
ATOM 834 C C . ASN A 1 120 ? 56.585 18.493 2.288 1.00 43.56 118 ASN A C 1
ATOM 835 O O . ASN A 1 120 ? 56.936 19.480 2.933 1.00 46.52 118 ASN A O 1
ATOM 840 N N . GLU A 1 121 ? 55.310 18.204 2.040 1.00 39.21 119 GLU A N 1
ATOM 841 C CA . GLU A 1 121 ? 54.229 19.053 2.535 1.00 34.57 119 GLU A CA 1
ATOM 842 C C . GLU A 1 121 ? 53.885 18.693 3.984 1.00 32.22 119 GLU A C 1
ATOM 843 O O . GLU A 1 121 ? 53.508 17.549 4.264 1.00 29.04 119 GLU A O 1
ATOM 849 N N . PRO A 1 122 ? 54.006 19.666 4.907 1.00 28.72 120 PRO A N 1
ATOM 850 C CA . PRO A 1 122 ? 53.607 19.409 6.293 1.00 27.36 120 PRO A CA 1
ATOM 851 C C . PRO A 1 122 ? 52.115 19.107 6.425 1.00 26.92 120 PRO A C 1
ATOM 852 O O . PRO A 1 122 ? 51.313 19.485 5.571 1.00 27.37 120 PRO A O 1
ATOM 856 N N . LEU A 1 123 ? 51.754 18.390 7.477 1.00 24.27 121 LEU A N 1
ATOM 857 C CA . LEU A 1 123 ? 50.357 18.192 7.783 1.00 24.51 121 LEU A CA 1
ATOM 858 C C . LEU A 1 123 ? 49.891 19.322 8.687 1.00 23.31 121 LEU A C 1
ATOM 859 O O . LEU A 1 123 ? 50.520 19.606 9.697 1.00 25.05 121 LEU A O 1
ATOM 864 N N . GLY A 1 124 ? 48.786 19.955 8.307 1.00 21.05 122 GLY A N 1
ATOM 865 C CA . GLY A 1 124 ? 48.166 20.992 9.105 1.00 20.06 122 GLY A CA 1
ATOM 866 C C . GLY A 1 124 ? 46.717 20.638 9.366 1.00 22.08 122 GLY A C 1
ATOM 867 O O . GLY A 1 124 ? 46.005 20.221 8.455 1.00 19.59 122 GLY A O 1
ATOM 868 N N . PHE A 1 125 ? 46.287 20.766 10.617 1.00 17.86 123 PHE A N 1
ATOM 869 C CA . PHE A 1 125 ? 44.891 20.493 10.963 1.00 18.21 123 PHE A CA 1
ATOM 870 C C . PHE A 1 125 ? 44.334 21.374 12.070 1.00 18.81 123 PHE A C 1
ATOM 871 O O . PHE A 1 125 ? 45.048 21.754 13.012 1.00 21.74 123 PHE A O 1
ATOM 879 N N . LEU A 1 126 ? 43.049 21.680 11.955 1.00 19.58 124 LEU A N 1
ATOM 880 C CA . LEU A 1 126 ? 42.313 22.344 13.028 1.00 22.60 124 LEU A CA 1
ATOM 881 C C . LEU A 1 126 ? 41.906 21.312 14.071 1.00 20.48 124 LEU A C 1
ATOM 882 O O . LEU A 1 126 ? 41.429 20.233 13.724 1.00 18.98 124 LEU A O 1
ATOM 887 N N . CYS A 1 127 ? 42.098 21.640 15.346 1.00 21.52 125 CYS A N 1
ATOM 888 C CA . CYS A 1 127 ? 41.680 20.762 16.423 1.00 20.27 125 CYS A CA 1
ATOM 889 C C . CYS A 1 127 ? 40.868 21.553 17.465 1.00 23.29 125 CYS A C 1
ATOM 890 O O . CYS A 1 127 ? 41.352 22.529 18.039 1.00 24.45 125 CYS A O 1
ATOM 893 N N . ILE A 1 128 ? 39.626 21.136 17.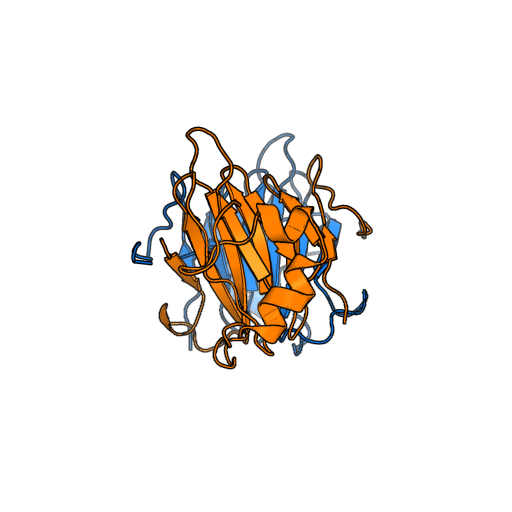679 1.00 20.32 126 ILE A N 1
ATOM 894 C CA . ILE A 1 128 ? 38.734 21.801 18.618 1.00 21.01 126 ILE A CA 1
ATOM 895 C C . ILE A 1 128 ? 38.512 20.848 19.783 1.00 18.85 126 ILE A C 1
ATOM 896 O O . ILE A 1 128 ? 38.237 19.666 19.567 1.00 18.29 126 ILE A O 1
ATOM 901 N N . VAL A 1 129 ? 38.657 21.364 21.005 1.00 17.89 127 VAL A N 1
ATOM 902 C CA . VAL A 1 129 ? 38.462 20.588 22.244 1.00 17.76 127 VAL A CA 1
ATOM 903 C C . VAL A 1 129 ? 37.662 21.402 23.259 1.00 24.49 127 VAL A C 1
ATOM 904 O O . VAL A 1 129 ? 37.651 22.633 23.189 1.00 21.43 127 VAL A O 1
ATOM 908 N N . ASP A 1 130 ? 37.023 20.708 24.206 1.00 22.79 128 ASP A N 1
ATOM 909 C CA . ASP A 1 130 ? 36.377 21.333 25.374 1.00 25.05 128 ASP A CA 1
ATOM 910 C C . ASP A 1 130 ? 37.393 22.110 26.190 1.00 22.34 128 ASP A C 1
ATOM 911 O O . ASP A 1 130 ? 38.521 21.656 26.365 1.00 21.99 128 ASP A O 1
ATOM 916 N N . SER A 1 131 ? 36.992 23.278 26.688 1.00 25.36 129 SER A N 1
ATOM 917 C CA . SER A 1 131 ? 37.863 24.080 27.548 1.00 28.34 129 SER A CA 1
ATOM 918 C C . SER A 1 131 ? 38.054 23.393 28.905 1.00 28.45 129 SER A C 1
ATOM 919 O O . SER A 1 131 ? 39.143 23.420 29.467 1.00 24.84 129 SER A O 1
ATOM 922 N N . ASP A 1 132 ? 36.987 22.760 29.393 1.00 29.96 130 ASP A N 1
ATOM 923 C CA . ASP A 1 132 ? 37.011 21.980 30.626 1.00 35.48 130 ASP A CA 1
ATOM 924 C C . ASP A 1 132 ? 37.290 20.532 30.219 1.00 33.97 130 ASP A C 1
ATOM 925 O O . ASP A 1 132 ? 36.430 19.881 29.620 1.00 36.06 130 ASP A O 1
ATOM 930 N N . ARG A 1 133 ? 38.494 20.043 30.522 1.00 29.97 131 ARG A N 1
ATOM 931 C CA . ARG A 1 133 ? 38.955 18.751 30.001 1.00 30.78 131 ARG A CA 1
ATOM 932 C C . ARG A 1 133 ? 39.996 18.045 30.876 1.00 33.88 131 ARG A C 1
ATOM 933 O O . ARG A 1 133 ? 40.715 18.682 31.652 1.00 33.54 131 ARG A O 1
ATOM 941 N N . ASP A 1 134 ? 40.066 16.723 30.723 1.00 37.13 132 ASP A N 1
ATOM 942 C CA . ASP A 1 134 ? 40.988 15.871 31.476 1.00 35.26 132 ASP A CA 1
ATOM 943 C C . ASP A 1 134 ? 42.366 15.746 30.802 1.00 35.00 132 ASP A C 1
ATOM 944 O O . ASP A 1 134 ? 42.558 16.189 29.667 1.00 35.59 132 ASP A O 1
ATOM 949 N N . ARG A 1 135 ? 43.322 15.158 31.519 1.00 34.90 133 ARG A N 1
ATOM 950 C CA . ARG A 1 135 ? 44.679 14.950 31.013 1.00 36.41 133 ARG A CA 1
ATOM 951 C C . ARG A 1 135 ? 44.762 13.706 30.128 1.00 34.36 133 ARG A C 1
ATOM 952 O O . ARG A 1 135 ? 44.084 12.718 30.402 1.00 34.52 133 ARG A O 1
ATOM 960 N N . PRO A 1 136 ? 45.567 13.758 29.047 1.00 36.51 134 PRO A N 1
ATOM 961 C CA . PRO A 1 136 ? 45.831 12.570 28.229 1.00 34.54 134 PRO A CA 1
ATOM 962 C C . PRO A 1 136 ? 46.490 11.428 29.002 1.00 35.19 134 PRO A C 1
ATOM 963 O O . PRO A 1 136 ? 47.345 11.660 29.866 1.00 32.29 134 PRO A O 1
ATOM 967 N N . GLN A 1 137 ? 46.068 10.209 28.684 1.00 31.01 135 GLN A N 1
ATOM 968 C CA . GLN A 1 137 ? 46.612 8.999 29.279 1.00 30.75 135 GLN A CA 1
ATOM 969 C C . GLN A 1 137 ? 47.377 8.217 28.213 1.00 31.83 135 GLN A C 1
ATOM 970 O O . GLN A 1 137 ? 46.877 8.020 27.107 1.00 28.77 135 GLN A O 1
ATOM 976 N N . ARG A 1 138 ? 48.586 7.774 28.547 1.00 27.26 136 ARG A N 1
ATOM 977 C CA . ARG A 1 138 ? 49.431 7.047 27.603 1.00 28.63 136 ARG A CA 1
ATOM 978 C C . ARG A 1 138 ? 49.183 5.530 27.665 1.00 27.85 136 ARG A C 1
ATOM 979 O O . ARG A 1 138 ? 48.632 5.030 28.654 1.00 27.61 136 ARG A O 1
ATOM 987 N N . PRO A 1 139 ? 49.521 4.797 26.586 1.00 28.05 137 PRO A N 1
ATOM 988 C CA . PRO A 1 139 ? 49.424 3.334 26.662 1.00 26.86 137 PRO A CA 1
ATOM 989 C C . PRO A 1 139 ? 50.571 2.694 27.439 1.00 24.48 137 PRO A C 1
ATOM 990 O O . PRO A 1 139 ? 51.691 3.207 27.429 1.00 29.45 137 PRO A O 1
ATOM 994 N N . ASP A 1 140 ? 50.284 1.594 28.125 1.00 29.12 138 ASP A N 1
ATOM 995 C CA . ASP A 1 140 ? 51.344 0.744 28.650 1.00 29.63 138 ASP A CA 1
ATOM 996 C C . ASP A 1 140 ? 51.470 -0.475 27.740 1.00 30.82 138 ASP A C 1
ATOM 997 O O . ASP A 1 140 ? 50.756 -0.554 26.737 1.00 29.63 138 ASP A O 1
ATOM 1002 N N . ALA A 1 141 ? 52.348 -1.418 28.098 1.00 31.72 139 ALA A N 1
ATOM 1003 C CA . ALA A 1 141 ? 52.594 -2.638 27.308 1.00 30.92 139 ALA A CA 1
ATOM 1004 C C . ALA A 1 141 ? 51.332 -3.447 26.999 1.00 33.07 139 ALA A C 1
ATOM 1005 O O . ALA A 1 141 ? 51.197 -4.015 25.904 1.00 29.19 139 ALA A O 1
ATOM 1007 N N . ASP A 1 142 ? 50.418 -3.490 27.964 1.00 28.68 140 ASP A N 1
ATOM 1008 C CA . ASP A 1 142 ? 49.175 -4.234 27.820 1.00 30.62 140 ASP A CA 1
ATOM 1009 C C . ASP A 1 142 ? 48.212 -3.570 26.838 1.00 32.40 140 ASP A C 1
ATOM 1010 O O . ASP A 1 142 ? 47.557 -4.268 26.055 1.00 29.73 140 ASP A O 1
ATOM 1015 N N . ASP A 1 143 ? 48.151 -2.235 26.869 1.00 27.21 141 ASP A N 1
ATOM 1016 C CA . ASP A 1 143 ? 47.335 -1.467 25.921 1.00 27.80 141 ASP A CA 1
ATOM 1017 C C . ASP A 1 143 ? 47.872 -1.629 24.501 1.00 27.05 141 ASP A C 1
ATOM 1018 O O . ASP A 1 143 ? 47.104 -1.810 23.546 1.00 29.86 141 ASP A O 1
ATOM 1023 N N . LEU A 1 144 ? 49.197 -1.593 24.380 1.00 24.06 142 LEU A N 1
ATOM 1024 C CA . LEU A 1 144 ? 49.871 -1.696 23.093 1.00 25.81 142 LEU A CA 1
ATOM 1025 C C . LEU A 1 144 ? 49.699 -3.065 22.455 1.00 31.31 142 LEU A C 1
ATOM 1026 O O . LEU A 1 144 ? 49.381 -3.155 21.265 1.00 29.85 142 LEU A O 1
ATOM 1031 N N . ALA A 1 145 ? 49.883 -4.123 23.246 1.00 29.73 143 ALA A N 1
ATOM 1032 C CA . ALA A 1 145 ? 49.682 -5.500 22.777 1.00 29.95 143 ALA A CA 1
ATOM 1033 C C . ALA A 1 145 ? 48.252 -5.727 22.289 1.00 30.92 143 ALA A C 1
ATOM 1034 O O . ALA A 1 145 ? 48.027 -6.389 21.271 1.00 35.56 143 ALA A O 1
ATOM 1036 N N . ARG A 1 146 ? 47.301 -5.153 23.016 1.00 32.33 144 ARG A N 1
ATOM 1037 C CA . ARG A 1 146 ? 45.883 -5.239 22.695 1.00 36.97 144 ARG A CA 1
ATOM 1038 C C . ARG A 1 146 ? 45.561 -4.577 21.358 1.00 40.96 144 ARG A C 1
ATOM 1039 O O . ARG A 1 146 ? 44.873 -5.168 20.524 1.00 42.58 144 ARG A O 1
ATOM 1047 N N . MET A 1 147 ? 46.072 -3.362 21.152 1.00 39.78 145 MET A N 1
ATOM 1048 C CA . MET A 1 147 ? 45.810 -2.627 19.913 1.00 36.59 145 MET A CA 1
ATOM 1049 C C . MET A 1 147 ? 46.647 -3.138 18.727 1.00 35.62 145 MET A C 1
ATOM 1050 O O . MET A 1 147 ? 46.291 -2.915 17.578 1.00 36.45 145 MET A O 1
ATOM 1055 N N . CYS A 1 148 ? 47.737 -3.843 19.016 1.00 35.58 146 CYS A N 1
ATOM 1056 C CA . CYS A 1 148 ? 48.560 -4.463 17.983 1.00 35.43 146 CYS A CA 1
ATOM 1057 C C . CYS A 1 148 ? 48.045 -5.827 17.513 1.00 35.17 146 CYS A C 1
ATOM 1058 O O . CYS A 1 148 ? 48.717 -6.503 16.733 1.00 36.67 146 CYS A O 1
ATOM 1061 N N . ALA A 1 149 ? 46.866 -6.225 17.999 1.00 38.99 147 ALA A N 1
ATOM 1062 C CA . ALA A 1 149 ? 46.135 -7.387 17.480 1.00 39.90 147 ALA A CA 1
ATOM 1063 C C . ALA A 1 149 ? 45.693 -7.124 16.045 1.00 43.75 147 ALA A C 1
ATOM 1064 O O . ALA A 1 149 ? 45.594 -8.049 15.241 1.00 44.72 147 ALA A O 1
ATOM 1066 N N . ASP A 1 150 ? 45.419 -5.856 15.739 1.00 44.88 148 ASP A N 1
ATOM 1067 C CA . ASP A 1 150 ? 45.168 -5.424 14.372 1.00 46.57 148 ASP A CA 1
ATOM 1068 C C . ASP A 1 150 ? 46.482 -5.027 13.689 1.00 45.57 148 ASP A C 1
ATOM 1069 O O . ASP A 1 150 ? 47.134 -4.068 14.118 1.00 44.38 148 ASP A O 1
ATOM 1074 N N . PRO A 1 151 ? 46.873 -5.764 12.625 1.00 44.13 149 PRO A N 1
ATOM 1075 C CA . PRO A 1 151 ? 48.163 -5.599 11.932 1.00 41.01 149 PRO A CA 1
ATOM 1076 C C . PRO A 1 151 ? 48.377 -4.229 11.293 1.00 36.43 149 PRO A C 1
ATOM 1077 O O . PRO A 1 151 ? 49.520 -3.790 11.160 1.00 35.17 149 PRO A O 1
ATOM 1081 N N . ALA A 1 152 ? 47.287 -3.581 10.893 1.00 36.51 150 ALA A N 1
ATOM 1082 C CA . ALA A 1 152 ? 47.335 -2.235 10.320 1.00 35.05 150 ALA A CA 1
ATOM 1083 C C . ALA A 1 152 ? 47.755 -1.216 11.383 1.00 31.17 150 ALA A C 1
ATOM 1084 O O . ALA A 1 152 ? 48.693 -0.443 11.168 1.00 26.90 150 ALA A O 1
ATOM 1086 N N . VAL A 1 153 ? 47.054 -1.239 12.520 1.00 28.55 151 VAL A N 1
ATOM 1087 C CA . VAL A 1 153 ? 47.377 -0.417 13.697 1.00 28.85 151 VAL A CA 1
ATOM 1088 C C . VAL A 1 153 ? 48.804 -0.648 14.171 1.00 26.34 151 VAL A C 1
ATOM 1089 O O . VAL A 1 153 ? 49.538 0.310 14.431 1.00 32.97 151 VAL A O 1
ATOM 1093 N N . ALA A 1 154 ? 49.192 -1.923 14.247 1.00 29.91 152 ALA A N 1
ATOM 1094 C CA . ALA A 1 154 ? 50.516 -2.339 14.715 1.00 26.94 152 ALA A CA 1
ATOM 1095 C C . ALA A 1 154 ? 51.654 -1.750 13.893 1.00 30.56 152 ALA A C 1
ATOM 1096 O O . ALA A 1 154 ? 52.699 -1.374 14.437 1.00 27.83 152 ALA A O 1
ATOM 1098 N N . ARG A 1 155 ? 51.446 -1.668 12.581 1.00 27.32 153 ARG A N 1
ATOM 1099 C CA . ARG A 1 155 ? 52.422 -1.061 11.691 1.00 28.30 153 ARG A CA 1
ATOM 1100 C C . ARG A 1 155 ? 52.424 0.455 11.771 1.00 25.67 153 ARG A C 1
ATOM 1101 O O . ARG A 1 155 ? 53.464 1.078 11.579 1.00 26.60 153 ARG A O 1
ATOM 1109 N N . ARG A 1 156 ? 51.258 1.040 12.041 1.00 27.95 154 ARG A N 1
ATOM 1110 C CA . ARG A 1 156 ? 51.112 2.493 12.019 1.00 28.93 154 ARG A CA 1
ATOM 1111 C C . ARG A 1 156 ? 51.596 3.197 13.285 1.00 31.36 154 ARG A C 1
ATOM 1112 O O . ARG A 1 156 ? 52.302 4.203 13.188 1.00 31.17 154 ARG A O 1
ATOM 1120 N N . ILE A 1 157 ? 51.214 2.686 14.457 1.00 30.02 155 ILE A N 1
ATOM 1121 C CA . ILE A 1 157 ? 51.541 3.366 15.721 1.00 30.67 155 ILE A CA 1
ATOM 1122 C C . ILE A 1 157 ? 53.037 3.626 15.926 1.00 29.45 155 ILE A C 1
ATOM 1123 O O . ILE A 1 157 ? 53.898 2.860 15.455 1.00 28.23 155 ILE A O 1
ATOM 1128 N N . ARG A 1 158 ? 53.320 4.754 16.574 1.00 29.31 156 ARG A N 1
ATOM 1129 C CA A ARG A 1 158 ? 54.675 5.111 16.976 0.50 31.57 156 ARG A CA 1
ATOM 1130 C CA B ARG A 1 158 ? 54.676 5.105 16.983 0.50 29.94 156 ARG A CA 1
ATOM 1131 C C . ARG A 1 158 ? 54.676 5.448 18.466 1.00 34.09 156 ARG A C 1
ATOM 1132 O O . ARG A 1 158 ? 53.911 6.300 18.914 1.00 30.51 156 ARG A O 1
ATOM 1147 N N . THR A 1 159 ? 55.519 4.762 19.231 1.00 39.65 157 THR A N 1
ATOM 1148 C CA . THR A 1 159 ? 55.669 5.041 20.661 1.00 47.66 157 THR A CA 1
ATOM 1149 C C . THR A 1 159 ? 57.125 5.342 20.976 1.00 54.35 157 THR A C 1
ATOM 1150 O O . THR A 1 159 ? 58.019 4.961 20.215 1.00 54.17 157 THR A O 1
ATOM 1154 N N . GLU A 1 160 ? 57.358 6.030 22.091 1.00 63.31 158 GLU A N 1
ATOM 1155 C CA . GLU A 1 160 ? 58.720 6.366 22.507 1.00 70.65 158 GLU A CA 1
ATOM 1156 C C . GLU A 1 160 ? 59.401 5.204 23.224 1.00 72.44 158 GLU A C 1
ATOM 1157 O O . GLU A 1 160 ? 58.739 4.376 23.858 1.00 72.10 158 GLU A O 1
ATOM 1163 N N . GLY A 1 161 ? 60.727 5.152 23.108 1.00 74.75 159 GLY A N 1
ATOM 1164 C CA . GLY A 1 161 ? 61.509 4.025 23.606 1.00 75.33 159 GLY A CA 1
ATOM 1165 C C . GLY A 1 161 ? 61.504 2.880 22.603 1.00 77.42 159 GLY A C 1
ATOM 1166 O O . GLY A 1 161 ? 60.974 3.014 21.493 1.00 76.75 159 GLY A O 1
ATOM 1167 N N . GLU B 1 9 ? 35.619 40.865 27.089 1.00 57.57 7 GLU B N 1
ATOM 1168 C CA . GLU B 1 9 ? 35.933 40.055 25.875 1.00 54.95 7 GLU B CA 1
ATOM 1169 C C . GLU B 1 9 ? 35.720 40.887 24.623 1.00 51.58 7 GLU B C 1
ATOM 1170 O O . GLU B 1 9 ? 34.636 41.435 24.417 1.00 55.50 7 GLU B O 1
ATOM 1176 N N . ALA B 1 10 ? 36.759 40.988 23.799 1.00 49.40 8 ALA B N 1
ATOM 1177 C CA . ALA B 1 10 ? 36.670 41.683 22.515 1.00 44.86 8 ALA B CA 1
ATOM 1178 C C . ALA B 1 10 ? 36.717 40.680 21.364 1.00 43.13 8 ALA B C 1
ATOM 1179 O O . ALA B 1 10 ? 37.355 39.631 21.475 1.00 45.22 8 ALA B O 1
ATOM 1181 N N . SER B 1 11 ? 36.043 41.007 20.265 1.00 38.81 9 SER B N 1
ATOM 1182 C CA . SER B 1 11 ? 36.102 40.190 19.059 1.00 33.06 9 SER B CA 1
ATOM 1183 C C . SER B 1 11 ? 37.478 40.301 18.413 1.00 35.26 9 SER B C 1
ATOM 1184 O O . SER B 1 11 ? 38.111 41.356 18.480 1.00 37.04 9 SER B O 1
ATOM 1187 N N . ARG B 1 12 ? 37.934 39.204 17.806 1.00 32.63 10 ARG B N 1
ATOM 1188 C CA . ARG B 1 12 ? 39.241 39.138 17.161 1.00 31.81 10 ARG B CA 1
ATOM 1189 C C . ARG B 1 12 ? 39.135 38.608 15.739 1.00 30.26 10 ARG B C 1
ATOM 1190 O O . ARG B 1 12 ? 38.420 37.637 15.482 1.00 27.63 10 ARG B O 1
ATOM 1198 N N . VAL B 1 13 ? 39.852 39.254 14.824 1.00 26.30 11 VAL B N 1
ATOM 1199 C CA . VAL B 1 13 ? 40.079 38.720 13.483 1.00 27.27 11 VAL B CA 1
ATOM 1200 C C . VAL B 1 13 ? 41.528 38.246 13.407 1.00 30.64 11 VAL B C 1
ATOM 1201 O O . VAL B 1 13 ? 42.466 39.006 13.671 1.00 31.86 11 VAL B O 1
ATOM 1205 N N . LEU B 1 14 ? 41.697 36.973 13.078 1.00 23.77 12 LEU B N 1
ATOM 1206 C CA . LEU B 1 14 ? 43.012 36.379 12.924 1.00 24.10 12 LEU B CA 1
ATOM 1207 C C . LEU B 1 14 ? 43.181 35.941 11.478 1.00 24.69 12 LEU B C 1
ATOM 1208 O O . LEU B 1 14 ? 42.774 34.841 11.108 1.00 23.98 12 LEU B O 1
ATOM 1213 N N . ARG B 1 15 ? 43.755 36.817 10.656 1.00 22.59 13 ARG B N 1
ATOM 1214 C CA . ARG B 1 15 ? 43.994 36.485 9.259 1.00 24.44 13 ARG B CA 1
ATOM 1215 C C . ARG B 1 15 ? 45.158 35.506 9.136 1.00 27.72 13 ARG B C 1
ATOM 1216 O O . ARG B 1 15 ? 46.112 35.556 9.915 1.00 29.66 13 ARG B O 1
ATOM 1224 N N . GLU B 1 16 ? 45.040 34.600 8.174 1.00 25.22 14 GLU B N 1
ATOM 1225 C CA . GLU B 1 16 ? 45.994 33.524 7.988 1.00 24.64 14 GLU B CA 1
ATOM 1226 C C . GLU B 1 16 ? 46.809 33.868 6.760 1.00 24.50 14 GLU B C 1
ATOM 1227 O O . GLU B 1 16 ? 46.243 34.285 5.743 1.00 24.37 14 GLU B O 1
ATOM 1233 N N . ARG B 1 17 ? 48.122 33.691 6.838 1.00 24.79 15 ARG B N 1
ATOM 1234 C CA . ARG B 1 17 ? 48.946 33.653 5.631 1.00 29.86 15 ARG B CA 1
ATOM 1235 C C . ARG B 1 17 ? 49.991 32.558 5.739 1.00 27.50 15 ARG B C 1
ATOM 1236 O O . ARG B 1 17 ? 50.721 32.490 6.726 1.00 30.59 15 ARG B O 1
ATOM 1244 N N . ASP B 1 18 ? 50.023 31.690 4.730 1.00 28.64 16 ASP B N 1
ATOM 1245 C CA . ASP B 1 18 ? 50.897 30.507 4.706 1.00 31.42 16 ASP B CA 1
ATOM 1246 C C . ASP B 1 18 ? 50.793 29.690 5.992 1.00 31.95 16 ASP B C 1
ATOM 1247 O O . ASP B 1 18 ? 51.815 29.286 6.567 1.00 25.88 16 ASP B O 1
ATOM 1252 N N . TYR B 1 19 ? 49.550 29.485 6.447 1.00 25.17 17 TYR B N 1
ATOM 1253 C CA . TYR B 1 19 ? 49.241 28.684 7.638 1.00 25.59 17 TYR B CA 1
ATOM 1254 C C . TYR B 1 19 ? 49.843 29.241 8.929 1.00 24.78 17 TYR B C 1
ATOM 1255 O O . TYR B 1 19 ? 50.210 28.495 9.839 1.00 24.86 17 TYR B O 1
ATOM 1264 N N . ARG B 1 20 ? 49.935 30.566 8.975 1.00 25.43 18 ARG B N 1
ATOM 1265 C CA . ARG B 1 20 ? 50.320 31.315 10.160 1.00 26.97 18 ARG B CA 1
ATOM 1266 C C . ARG B 1 20 ? 49.218 32.329 10.402 1.00 27.80 18 ARG B C 1
ATOM 1267 O O . ARG B 1 20 ? 48.958 33.166 9.547 1.00 23.28 18 ARG B O 1
ATOM 1275 N N . TRP B 1 21 ? 48.570 32.246 11.559 1.00 26.08 19 TRP B N 1
ATOM 1276 C CA . TRP B 1 21 ? 47.472 33.145 11.887 1.00 29.64 19 TRP B CA 1
ATOM 1277 C C . TRP B 1 21 ? 47.971 34.358 12.683 1.00 29.25 19 TRP B C 1
ATOM 1278 O O . TRP B 1 21 ? 48.652 34.201 13.698 1.00 23.29 19 TRP B O 1
ATOM 1289 N N . GLU B 1 22 ? 47.612 35.548 12.203 1.00 30.75 20 GLU B N 1
ATOM 1290 C CA . GLU B 1 22 ? 47.986 36.844 12.798 1.00 37.85 20 GLU B CA 1
ATOM 1291 C C . GLU B 1 22 ? 47.591 36.989 14.269 1.00 37.63 20 GLU B C 1
ATOM 1292 O O . GLU B 1 22 ? 46.435 36.802 14.622 1.00 35.71 20 GLU B O 1
ATOM 1298 N N . GLY B 1 23 ? 48.562 37.333 15.111 1.00 38.63 21 GLY B N 1
ATOM 1299 C CA . GLY B 1 23 ? 48.316 37.503 16.537 1.00 44.60 21 GLY B CA 1
ATOM 1300 C C . GLY B 1 23 ? 48.551 36.253 17.367 1.00 47.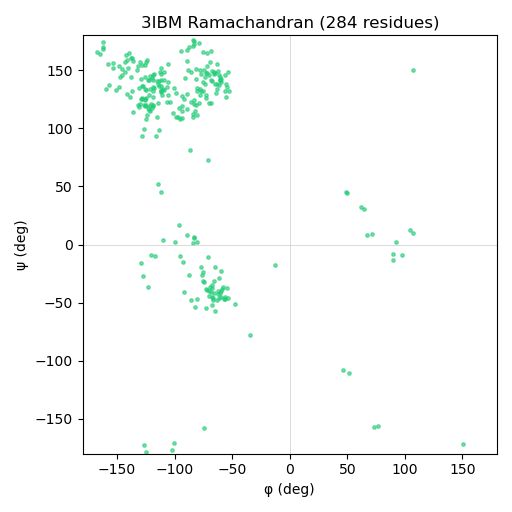01 21 GLY B C 1
ATOM 1301 O O . GLY B 1 23 ? 48.321 36.264 18.576 1.00 52.12 21 GLY B O 1
ATOM 1302 N N . THR B 1 24 ? 48.993 35.174 16.723 1.00 47.94 22 THR B N 1
ATOM 1303 C CA . THR B 1 24 ? 49.298 33.926 17.429 1.00 51.18 22 THR B CA 1
ATOM 1304 C C . THR B 1 24 ? 50.792 33.613 17.420 1.00 54.11 22 THR B C 1
ATOM 1305 O O . THR B 1 24 ? 51.518 34.001 16.496 1.00 55.32 22 THR B O 1
ATOM 1309 N N . GLU B 1 25 ? 51.229 32.896 18.453 1.00 56.77 23 GLU B N 1
ATOM 1310 C CA A GLU B 1 25 ? 52.605 32.425 18.534 0.70 58.78 23 GLU B CA 1
ATOM 1311 C CA B GLU B 1 25 ? 52.605 32.416 18.564 0.30 57.53 23 GLU B CA 1
ATOM 1312 C C . GLU B 1 25 ? 52.663 30.951 18.144 1.00 59.59 23 GLU B C 1
ATOM 1313 O O . GLU B 1 25 ? 51.733 30.185 18.416 1.00 58.98 23 GLU B O 1
ATOM 1324 N N . GLU B 1 26 ? 53.751 30.558 17.491 1.00 62.94 24 GLU B N 1
ATOM 1325 C CA . GLU B 1 26 ? 53.954 29.161 17.116 1.00 68.97 24 GLU B CA 1
ATOM 1326 C C . GLU B 1 26 ? 54.814 28.468 18.174 1.00 69.50 24 GLU B C 1
ATOM 1327 O O . GLU B 1 26 ? 56.017 28.725 18.279 1.00 70.57 24 GLU B O 1
ATOM 1333 N N . GLU B 1 27 ? 54.188 27.598 18.960 1.00 69.26 25 GLU B N 1
ATOM 1334 C CA . GLU B 1 27 ? 54.878 26.888 20.037 1.00 70.67 25 GLU B CA 1
ATOM 1335 C C . GLU B 1 27 ? 55.130 25.419 19.673 1.00 70.42 25 GLU B C 1
ATOM 1336 O O . GLU B 1 27 ? 54.280 24.769 19.062 1.00 68.81 25 GLU B O 1
ATOM 1342 N N . ALA B 1 28 ? 56.309 24.916 20.042 1.00 71.77 26 ALA B N 1
ATOM 1343 C CA . ALA B 1 28 ? 56.739 23.554 19.695 1.00 72.93 26 ALA B CA 1
ATOM 1344 C C . ALA B 1 28 ? 55.984 22.456 20.457 1.00 73.51 26 ALA B C 1
ATOM 1345 O O . ALA B 1 28 ? 55.923 22.454 21.688 1.00 72.70 26 ALA B O 1
ATOM 1347 N N . ARG B 1 40 ? 23.097 25.292 2.292 1.00 38.51 38 ARG B N 1
ATOM 1348 C CA . ARG B 1 40 ? 23.261 26.256 3.375 1.00 41.57 38 ARG B CA 1
ATOM 1349 C C . ARG B 1 40 ? 24.067 25.651 4.531 1.00 40.78 38 ARG B C 1
ATOM 1350 O O . ARG B 1 40 ? 25.261 25.910 4.628 1.00 37.36 38 ARG B O 1
ATOM 1358 N N . ARG B 1 41 ? 23.429 24.819 5.359 1.00 37.86 39 ARG B N 1
ATOM 1359 C CA A ARG B 1 41 ? 24.061 24.291 6.570 0.70 36.99 39 ARG B CA 1
ATOM 1360 C CA B ARG B 1 41 ? 24.037 24.287 6.584 0.30 37.06 39 ARG B CA 1
ATOM 1361 C C . ARG B 1 41 ? 24.344 22.786 6.495 1.00 38.11 39 ARG B C 1
ATOM 1362 O O . ARG B 1 41 ? 23.500 21.999 6.060 1.00 39.08 39 ARG B O 1
ATOM 1377 N N . GLN B 1 42 ? 25.551 22.405 6.911 1.00 31.60 40 GLN B N 1
ATOM 1378 C CA . GLN B 1 42 ? 25.929 21.009 7.125 1.00 28.39 40 GLN B CA 1
ATOM 1379 C C . GLN B 1 42 ? 26.446 20.900 8.567 1.00 30.18 40 GLN B C 1
ATOM 1380 O O . GLN B 1 42 ? 27.524 21.410 8.885 1.00 26.24 40 GLN B O 1
ATOM 1386 N N . THR B 1 43 ? 25.672 20.278 9.451 1.00 28.04 41 THR B N 1
ATOM 1387 C CA . THR B 1 43 ? 26.145 20.048 10.821 1.00 29.73 41 THR B CA 1
ATOM 1388 C C . THR B 1 43 ? 27.060 18.830 10.816 1.00 29.74 41 THR B C 1
ATOM 1389 O O . THR B 1 43 ? 26.607 17.708 10.574 1.00 34.67 41 THR B O 1
ATOM 1393 N N . LEU B 1 44 ? 28.350 19.059 11.058 1.00 21.39 42 LEU B N 1
ATOM 1394 C CA . LEU B 1 44 ? 29.330 17.986 10.978 1.00 20.18 42 LEU B CA 1
ATOM 1395 C C . LEU B 1 44 ? 29.350 17.164 12.263 1.00 25.40 42 LEU B C 1
ATOM 1396 O O . LEU B 1 44 ? 29.222 15.937 12.226 1.00 27.74 42 LEU B O 1
ATOM 1401 N N . VAL B 1 45 ? 29.516 17.835 13.401 1.00 24.99 43 VAL B N 1
ATOM 1402 C CA . VAL B 1 45 ? 29.627 17.143 14.686 1.00 26.25 43 VAL B CA 1
ATOM 1403 C C . VAL B 1 45 ? 28.803 17.870 15.752 1.00 27.45 43 VAL B C 1
ATOM 1404 O O . VAL B 1 45 ? 28.877 19.091 15.888 1.00 26.72 43 VAL B O 1
ATOM 1408 N N . GLY B 1 46 ? 28.010 17.110 16.499 1.00 30.22 44 GLY B N 1
ATOM 1409 C CA . GLY B 1 46 ? 27.274 17.648 17.636 1.00 32.01 44 GLY B CA 1
ATOM 1410 C C . GLY B 1 46 ? 25.995 16.871 17.843 1.00 33.40 44 GLY B C 1
ATOM 1411 O O . GLY B 1 46 ? 25.789 15.838 17.203 1.00 32.21 44 GLY B O 1
ATOM 1412 N N . ARG B 1 47 ? 25.150 17.365 18.748 1.00 36.23 45 ARG B N 1
ATOM 1413 C CA . ARG B 1 47 ? 23.846 16.749 19.042 1.00 41.37 45 ARG B CA 1
ATOM 1414 C C . ARG B 1 47 ? 23.005 16.402 17.803 1.00 42.68 45 ARG B C 1
ATOM 1415 O O . ARG B 1 47 ? 22.584 15.250 17.688 1.00 44.65 45 ARG B O 1
ATOM 1423 N N . PRO B 1 48 ? 22.792 17.364 16.862 1.00 41.56 46 PRO B N 1
ATOM 1424 C CA . PRO B 1 48 ? 22.034 17.012 15.645 1.00 43.36 46 PRO B CA 1
ATOM 1425 C C . PRO B 1 48 ? 22.639 15.893 14.780 1.00 43.82 46 PRO B C 1
ATOM 1426 O O . PRO B 1 48 ? 21.911 15.255 14.024 1.00 45.35 46 PRO B O 1
ATOM 1430 N N . ALA B 1 49 ? 23.946 15.665 14.890 1.00 42.28 47 ALA B N 1
ATOM 1431 C CA . ALA B 1 49 ? 24.615 14.633 14.101 1.00 42.33 47 ALA B CA 1
ATOM 1432 C C . ALA B 1 49 ? 24.859 13.339 14.887 1.00 41.03 47 ALA B C 1
ATOM 1433 O O . ALA B 1 49 ? 25.450 12.395 14.361 1.00 36.76 47 ALA B O 1
ATOM 1435 N N . GLY B 1 50 ? 24.405 13.309 16.141 1.00 43.40 48 GLY B N 1
ATOM 1436 C CA . GLY B 1 50 ? 24.484 12.109 16.982 1.00 42.79 48 GLY B CA 1
ATOM 1437 C C . GLY B 1 50 ? 25.550 12.087 18.068 1.00 42.98 48 GLY B C 1
ATOM 1438 O O . GLY B 1 50 ? 25.809 11.039 18.657 1.00 42.68 48 GLY B O 1
ATOM 1439 N N . GLN B 1 51 ? 26.160 13.239 18.346 1.00 39.53 49 GLN B N 1
ATOM 1440 C CA . GLN B 1 51 ? 27.227 13.323 19.347 1.00 36.32 49 GLN B CA 1
ATOM 1441 C C . GLN B 1 51 ? 26.807 14.193 20.525 1.00 37.29 49 GLN B C 1
ATOM 1442 O O . GLN B 1 51 ? 26.684 15.408 20.402 1.00 39.88 49 GLN B O 1
ATOM 1448 N N . GLU B 1 52 ? 26.591 13.560 21.673 1.00 37.27 50 GLU B N 1
ATOM 1449 C CA . GLU B 1 52 ? 26.191 14.273 22.880 1.00 38.96 50 GLU B CA 1
ATOM 1450 C C . GLU B 1 52 ? 27.397 14.668 23.743 1.00 36.83 50 GLU B C 1
ATOM 1451 O O . GLU B 1 52 ? 27.281 15.502 24.641 1.00 32.13 50 GLU B O 1
ATOM 1457 N N . ALA B 1 53 ? 28.548 14.062 23.466 1.00 33.79 51 ALA B N 1
ATOM 1458 C CA . ALA B 1 53 ? 29.748 14.257 24.289 1.00 33.00 51 ALA B CA 1
ATOM 1459 C C . ALA B 1 53 ? 30.459 15.626 24.232 1.00 29.65 51 ALA B C 1
ATOM 1460 O O . ALA B 1 53 ? 30.839 16.124 25.280 1.00 25.92 51 ALA B O 1
ATOM 1462 N N . PRO B 1 54 ? 30.665 16.228 23.030 1.00 25.77 52 PRO B N 1
ATOM 1463 C CA . PRO B 1 54 ? 31.316 17.551 23.032 1.00 26.09 52 PRO B CA 1
ATOM 1464 C C . PRO B 1 54 ? 30.497 18.678 23.646 1.00 25.97 52 PRO B C 1
ATOM 1465 O O . PRO B 1 54 ? 29.267 18.673 23.575 1.00 29.24 52 PRO B O 1
ATOM 1469 N N . ALA B 1 55 ? 31.194 19.651 24.226 1.00 25.93 53 ALA B N 1
ATOM 1470 C CA . ALA B 1 55 ? 30.565 20.873 24.720 1.00 22.59 53 ALA B CA 1
ATOM 1471 C C . ALA B 1 55 ? 30.373 21.896 23.595 1.00 25.89 53 ALA B C 1
ATOM 1472 O O . ALA B 1 55 ? 29.951 23.025 23.841 1.00 28.03 53 ALA B O 1
ATOM 1474 N N . PHE B 1 56 ? 30.662 21.482 22.361 1.00 21.85 54 PHE B N 1
ATOM 1475 C CA . PHE B 1 56 ? 30.591 22.351 21.201 1.00 22.58 54 PHE B CA 1
ATOM 1476 C C . PHE B 1 56 ? 30.010 21.633 19.983 1.00 23.42 54 PHE B C 1
ATOM 1477 O O . PHE B 1 56 ? 30.152 20.412 19.826 1.00 21.09 54 PHE B O 1
ATOM 1485 N N . GLU B 1 57 ? 29.382 22.415 19.112 1.00 23.77 55 GLU B N 1
ATOM 1486 C CA . GLU B 1 57 ? 28.824 21.928 17.852 1.00 23.45 55 GLU B CA 1
ATOM 1487 C C . GLU B 1 57 ? 29.625 22.507 16.677 1.00 26.07 55 GLU B C 1
ATOM 1488 O O . GLU B 1 57 ? 30.024 23.671 16.711 1.00 26.49 55 GLU B O 1
ATOM 1494 N N . THR B 1 58 ? 29.845 21.692 15.645 1.00 22.47 56 THR B N 1
ATOM 1495 C CA . THR B 1 58 ? 30.728 22.038 14.538 1.00 24.13 56 THR B CA 1
ATOM 1496 C C . THR B 1 58 ? 29.925 21.971 13.244 1.00 27.10 56 THR B C 1
ATOM 1497 O O . THR B 1 58 ? 29.438 20.898 12.850 1.00 25.92 56 THR B O 1
ATOM 1501 N N . ARG B 1 59 ? 29.782 23.132 12.607 1.00 24.12 57 ARG B N 1
ATOM 1502 C CA . ARG B 1 59 ? 28.923 23.305 11.443 1.00 24.31 57 ARG B CA 1
ATOM 1503 C C . ARG B 1 59 ? 29.701 23.894 10.287 1.00 25.13 57 ARG B C 1
ATOM 1504 O O . ARG B 1 59 ? 30.708 24.574 10.483 1.00 23.72 57 ARG B O 1
ATOM 1512 N N . TYR B 1 60 ? 29.229 23.622 9.077 1.00 21.05 58 TYR B N 1
ATOM 1513 C CA . TYR B 1 60 ? 29.712 24.315 7.892 1.00 21.73 58 TYR B CA 1
ATOM 1514 C C . TYR B 1 60 ? 28.529 25.052 7.313 1.00 25.58 58 TYR B C 1
ATOM 1515 O O . TYR B 1 60 ? 27.436 24.487 7.203 1.00 25.01 58 TYR B O 1
ATOM 1524 N N . PHE B 1 61 ? 28.742 26.312 6.952 1.00 20.85 59 PHE B N 1
ATOM 1525 C CA . PHE B 1 61 ? 27.723 27.086 6.256 1.00 20.08 59 PHE B CA 1
ATOM 1526 C C . PHE B 1 61 ? 28.223 27.515 4.891 1.00 22.12 59 PHE B C 1
ATOM 1527 O O . PHE B 1 61 ? 29.397 27.861 4.733 1.00 24.49 59 PHE B O 1
ATOM 1535 N N . GLU B 1 62 ? 27.332 27.486 3.909 1.00 21.36 60 GLU B N 1
ATOM 1536 C CA . GLU B 1 62 ? 27.652 27.969 2.574 1.00 23.51 60 GLU B CA 1
ATOM 1537 C C . GLU B 1 62 ? 26.627 29.013 2.170 1.00 24.17 60 GLU B C 1
ATOM 1538 O O . GLU B 1 62 ? 25.432 28.820 2.366 1.00 25.70 60 GLU B O 1
ATOM 1544 N N . VAL B 1 63 ? 27.115 30.129 1.635 1.00 19.04 61 VAL B N 1
ATOM 1545 C CA . VAL B 1 63 ? 26.283 31.279 1.288 1.00 21.58 61 VAL B CA 1
ATOM 1546 C C . VAL B 1 63 ? 26.621 31.663 -0.145 1.00 20.56 61 VAL B C 1
ATOM 1547 O O . VAL B 1 63 ? 27.791 31.888 -0.475 1.00 22.88 61 VAL B O 1
ATOM 1551 N N . GLU B 1 64 ? 25.597 31.726 -0.991 1.00 21.94 62 GLU B N 1
ATOM 1552 C CA . GLU B 1 64 ? 25.727 32.193 -2.378 1.00 25.64 62 GLU B CA 1
ATOM 1553 C C . GLU B 1 64 ? 26.205 33.653 -2.424 1.00 22.57 62 GLU B C 1
ATOM 1554 O O . GLU B 1 64 ? 25.869 34.433 -1.526 1.00 26.49 62 GLU B O 1
ATOM 1560 N N . PRO B 1 65 ? 27.009 34.022 -3.443 1.00 24.24 63 PRO B N 1
ATOM 1561 C CA . PRO B 1 65 ? 27.507 35.406 -3.543 1.00 26.97 63 PRO B CA 1
ATOM 1562 C C . PRO B 1 65 ? 26.379 36.444 -3.524 1.00 29.72 63 PRO B C 1
ATOM 1563 O O . PRO B 1 65 ? 25.333 36.244 -4.153 1.00 27.37 63 PRO B O 1
ATOM 1567 N N . GLY B 1 66 ? 26.576 37.514 -2.757 1.00 30.31 64 GLY B N 1
ATOM 1568 C CA . GLY B 1 66 ? 25.523 38.505 -2.538 1.00 25.82 64 GLY B CA 1
ATOM 1569 C C . GLY B 1 66 ? 24.649 38.186 -1.338 1.00 25.12 64 GLY B C 1
ATOM 1570 O O . GLY B 1 66 ? 23.878 39.028 -0.896 1.00 28.27 64 GLY B O 1
ATOM 1571 N N . GLY B 1 67 ? 24.757 36.962 -0.825 1.00 24.93 65 GLY B N 1
ATOM 1572 C CA . GLY B 1 67 ? 23.951 36.519 0.306 1.00 20.53 65 GLY B CA 1
ATOM 1573 C C . GLY B 1 67 ? 24.546 36.927 1.640 1.00 24.37 65 GLY B C 1
ATOM 1574 O O . GLY B 1 67 ? 25.686 37.400 1.701 1.00 24.86 65 GLY B O 1
ATOM 1575 N N . TYR B 1 68 ? 23.779 36.735 2.713 1.00 18.48 66 TYR B N 1
ATOM 1576 C CA . TYR B 1 68 ? 24.208 37.169 4.047 1.00 23.78 66 TYR B CA 1
ATOM 1577 C C . TYR B 1 68 ? 23.488 36.407 5.138 1.00 25.07 66 TYR B C 1
ATOM 1578 O O . TYR B 1 68 ? 22.389 35.898 4.912 1.00 23.28 66 TYR B O 1
ATOM 1587 N N . THR B 1 69 ? 24.110 36.333 6.314 1.00 23.34 67 THR B N 1
ATOM 1588 C CA . THR B 1 69 ? 23.453 35.789 7.503 1.00 23.99 67 THR B CA 1
ATOM 1589 C C . THR B 1 69 ? 22.614 36.880 8.169 1.00 24.53 67 THR B C 1
ATOM 1590 O O . THR B 1 69 ? 22.626 38.030 7.732 1.00 27.34 67 THR B O 1
ATOM 1594 N N . THR B 1 70 ? 21.878 36.526 9.220 1.00 27.09 68 THR B N 1
ATOM 1595 C CA . THR B 1 70 ? 21.001 37.484 9.885 1.00 26.21 68 THR B CA 1
ATOM 1596 C C . THR B 1 70 ? 21.835 38.340 10.824 1.00 26.07 68 THR B C 1
ATOM 1597 O O . THR B 1 70 ? 22.649 37.807 11.574 1.00 27.46 68 THR B O 1
ATOM 1601 N N . LEU B 1 71 ? 21.653 39.659 10.765 1.00 27.36 69 LEU B N 1
ATOM 1602 C CA . LEU B 1 71 ? 22.309 40.581 11.703 1.00 26.38 69 LEU B CA 1
ATOM 1603 C C . LEU B 1 71 ? 21.674 40.391 13.078 1.00 28.00 69 LEU B C 1
ATOM 1604 O O . LEU B 1 71 ? 20.460 40.538 13.239 1.00 25.24 69 LEU B O 1
ATOM 1609 N N . GLU B 1 72 ? 22.499 40.044 14.061 1.00 26.85 70 GLU B N 1
ATOM 1610 C CA . GLU B 1 72 ? 21.995 39.590 15.355 1.00 30.16 70 GLU B CA 1
ATOM 1611 C C . GLU B 1 72 ? 23.065 39.664 16.433 1.00 29.61 70 GLU B C 1
ATOM 1612 O O . GLU B 1 72 ? 24.249 39.883 16.145 1.00 30.40 70 GLU B O 1
ATOM 1618 N N . ARG B 1 73 ? 22.639 39.468 17.675 1.00 29.92 71 ARG B N 1
ATOM 1619 C CA . ARG B 1 73 ? 23.567 39.231 18.779 1.00 29.34 71 ARG B CA 1
ATOM 1620 C C . ARG B 1 73 ? 22.984 38.197 19.745 1.00 30.48 71 ARG B C 1
ATOM 1621 O O . ARG B 1 73 ? 21.778 37.917 19.718 1.00 27.72 71 ARG B O 1
ATOM 1629 N N . HIS B 1 74 ? 23.858 37.631 20.580 1.00 30.10 72 HIS B N 1
ATOM 1630 C CA . HIS B 1 74 ? 23.494 36.607 21.565 1.00 29.03 72 HIS B CA 1
ATOM 1631 C C . HIS B 1 74 ? 24.661 36.433 22.525 1.00 33.14 72 HIS B C 1
ATOM 1632 O O . HIS B 1 74 ? 25.770 36.901 22.251 1.00 35.66 72 HIS B O 1
ATOM 1639 N N . GLU B 1 75 ? 24.419 35.773 23.654 1.00 33.29 73 GLU B N 1
ATOM 1640 C CA . GLU B 1 75 ? 25.470 35.605 24.646 1.00 35.13 73 GLU B CA 1
ATOM 1641 C C . GLU B 1 75 ? 26.546 34.648 24.158 1.00 31.20 73 GLU B C 1
ATOM 1642 O O . GLU B 1 75 ? 27.727 34.896 24.368 1.00 31.55 73 GLU B O 1
ATOM 1648 N N . HIS B 1 76 ? 26.135 33.572 23.493 1.00 31.42 74 HIS B N 1
ATOM 1649 C CA . HIS B 1 76 ? 27.092 32.569 23.033 1.00 31.47 74 HIS B CA 1
ATOM 1650 C C . HIS B 1 76 ? 28.032 33.125 21.960 1.00 29.77 74 HIS B C 1
ATOM 1651 O O . HIS B 1 76 ? 27.656 34.015 21.197 1.00 29.71 74 HIS B O 1
ATOM 1658 N N . THR B 1 77 ? 29.266 32.634 21.959 1.00 23.93 75 THR B N 1
ATOM 1659 C CA . THR B 1 77 ? 30.314 33.148 21.073 1.00 24.84 75 THR B CA 1
ATOM 1660 C C . THR B 1 77 ? 30.310 32.396 19.743 1.00 19.61 75 THR B C 1
ATOM 1661 O O . THR B 1 77 ? 29.666 31.358 19.610 1.00 23.98 75 THR B O 1
ATOM 1665 N N . HIS B 1 78 ? 31.027 32.931 18.759 1.00 25.76 76 HIS B N 1
ATOM 1666 C CA . HIS B 1 78 ? 31.295 32.209 17.514 1.00 24.81 76 HIS B CA 1
ATOM 1667 C C . HIS B 1 78 ? 32.782 32.107 17.269 1.00 24.08 76 HIS B C 1
ATOM 1668 O O . HIS B 1 78 ? 33.536 33.054 17.522 1.00 22.40 76 HIS B O 1
ATOM 1675 N N . VAL B 1 79 ? 33.193 30.952 16.763 1.00 22.85 77 VAL B N 1
ATOM 1676 C CA . VAL B 1 79 ? 34.499 30.807 16.143 1.00 21.33 77 VAL B CA 1
ATOM 1677 C C . VAL B 1 79 ? 34.259 30.342 14.711 1.00 21.70 77 VAL B C 1
ATOM 1678 O O . VAL B 1 79 ? 33.728 29.256 14.466 1.00 18.63 77 VAL B O 1
ATOM 1682 N N . VAL B 1 80 ? 34.637 31.204 13.778 1.00 19.87 78 VAL B N 1
ATOM 1683 C CA . VAL B 1 80 ? 34.412 31.003 12.360 1.00 21.92 78 VAL B CA 1
ATOM 1684 C C . VAL B 1 80 ? 35.775 30.840 11.695 1.00 22.25 78 VAL B C 1
ATOM 1685 O O . VAL B 1 80 ? 36.722 31.525 12.064 1.00 22.61 78 VAL B O 1
ATOM 1689 N N . MET B 1 81 ? 35.884 29.892 10.767 1.00 20.12 79 MET B N 1
ATOM 1690 C CA . MET B 1 81 ? 37.028 29.819 9.865 1.00 19.03 79 MET B CA 1
ATOM 1691 C C . MET B 1 81 ? 36.489 29.783 8.441 1.00 21.28 79 MET B C 1
ATOM 1692 O O . MET B 1 81 ? 35.738 28.874 8.084 1.00 20.30 79 MET B O 1
ATOM 1697 N N . VAL B 1 82 ? 36.874 30.766 7.635 1.00 20.78 80 VAL B N 1
ATOM 1698 C CA . VAL B 1 82 ? 36.490 30.793 6.220 1.00 21.79 80 VAL B CA 1
ATOM 1699 C C . VAL B 1 82 ? 37.292 29.716 5.502 1.00 22.35 80 VAL B C 1
ATOM 1700 O O . VAL B 1 82 ? 38.506 29.659 5.653 1.00 21.28 80 VAL B O 1
ATOM 1704 N N . VAL B 1 83 ? 36.612 28.821 4.785 1.00 19.52 81 VAL B N 1
ATOM 1705 C CA . VAL B 1 83 ? 37.312 27.767 4.040 1.00 20.48 81 VAL B CA 1
ATOM 1706 C C . VAL B 1 83 ? 37.080 27.875 2.526 1.00 21.79 81 VAL B C 1
ATOM 1707 O O . VAL B 1 83 ? 37.746 27.213 1.750 1.00 16.77 81 VAL B O 1
ATOM 1711 N N . ARG B 1 84 ? 36.151 28.728 2.116 1.00 19.64 82 ARG B N 1
ATOM 1712 C CA . ARG B 1 84 ? 35.835 28.872 0.703 1.00 18.57 82 ARG B CA 1
ATOM 1713 C C . ARG B 1 84 ? 35.407 30.300 0.425 1.00 21.67 82 ARG B C 1
ATOM 1714 O O . ARG B 1 84 ? 34.615 30.861 1.184 1.00 19.52 82 ARG B O 1
ATOM 1722 N N . GLY B 1 85 ? 35.916 30.874 -0.665 1.00 19.57 83 GLY B N 1
ATOM 1723 C CA . GLY B 1 85 ? 35.401 32.136 -1.169 1.00 17.82 83 GLY B CA 1
ATOM 1724 C C . GLY B 1 85 ? 35.790 33.338 -0.345 1.00 19.03 83 GLY B C 1
ATOM 1725 O O . GLY B 1 85 ? 36.758 33.286 0.402 1.00 25.05 83 GLY B O 1
ATOM 1726 N N . HIS B 1 86 ? 35.004 34.405 -0.458 1.00 20.78 84 HIS B N 1
ATOM 1727 C CA . HIS B 1 86 ? 35.294 35.695 0.178 1.00 22.55 84 HIS B CA 1
ATOM 1728 C C . HIS B 1 86 ? 34.157 36.115 1.086 1.00 19.80 84 HIS B C 1
ATOM 1729 O O . HIS B 1 86 ? 32.982 35.936 0.747 1.00 18.91 84 HIS B O 1
ATOM 1736 N N . ALA B 1 87 ? 34.508 36.707 2.222 1.00 20.67 85 ALA B N 1
ATOM 1737 C CA . ALA B 1 87 ? 33.517 37.266 3.135 1.00 22.70 85 ALA B CA 1
ATOM 1738 C C . ALA B 1 87 ? 33.845 38.689 3.534 1.00 23.78 85 ALA B C 1
ATOM 1739 O O . ALA B 1 87 ? 34.992 39.121 3.460 1.00 24.18 85 ALA B O 1
ATOM 1741 N N . GLU B 1 88 ? 32.814 39.413 3.950 1.00 22.88 86 GLU B N 1
ATOM 1742 C CA . GLU B 1 88 ? 32.993 40.568 4.816 1.00 24.07 86 GLU B CA 1
ATOM 1743 C C . GLU B 1 88 ? 32.131 40.354 6.040 1.00 23.18 86 GLU B C 1
ATOM 1744 O O . GLU B 1 88 ? 30.933 40.076 5.910 1.00 25.03 86 GLU B O 1
ATOM 1750 N N . VAL B 1 89 ? 32.745 40.446 7.218 1.00 22.56 87 VAL B N 1
ATOM 1751 C CA . VAL B 1 89 ? 32.003 40.336 8.480 1.00 20.76 87 VAL B CA 1
ATOM 1752 C C . VAL B 1 89 ? 31.824 41.673 9.193 1.00 25.85 87 VAL B C 1
ATOM 1753 O O . VAL B 1 89 ? 32.787 42.425 9.399 1.00 22.13 87 VAL B O 1
ATOM 1757 N N . VAL B 1 90 ? 30.573 41.966 9.542 1.00 24.97 88 VAL B N 1
ATOM 1758 C CA . VAL B 1 90 ? 30.252 43.085 10.422 1.00 27.87 88 VAL B CA 1
ATOM 1759 C C . VAL B 1 90 ? 30.477 42.627 11.858 1.00 26.95 88 VAL B C 1
ATOM 1760 O O . VAL B 1 90 ? 29.882 41.647 12.292 1.00 27.78 88 VAL B O 1
ATOM 1764 N N . LEU B 1 91 ? 31.371 43.313 12.565 1.00 28.11 89 LEU B N 1
ATOM 1765 C CA . LEU B 1 91 ? 31.664 43.034 13.969 1.00 29.82 89 LEU B CA 1
ATOM 1766 C C . LEU B 1 91 ? 31.517 44.336 14.735 1.00 28.77 89 LEU B C 1
ATOM 1767 O O . LEU B 1 91 ? 32.433 45.166 14.736 1.00 32.24 89 LEU B O 1
ATOM 1772 N N . ASP B 1 92 ? 30.366 44.492 15.387 1.00 33.26 90 ASP B N 1
ATOM 1773 C CA . ASP B 1 92 ? 29.952 45.758 15.987 1.00 35.30 90 ASP B CA 1
ATOM 1774 C C . ASP B 1 92 ? 30.174 46.915 15.017 1.00 34.08 90 ASP B C 1
ATOM 1775 O O . ASP B 1 92 ? 29.489 47.007 14.001 1.00 35.91 90 ASP B O 1
ATOM 1780 N N . ASP B 1 93 ? 31.170 47.748 15.304 1.00 38.21 91 ASP B N 1
ATOM 1781 C CA . ASP B 1 93 ? 31.414 48.973 14.549 1.00 39.72 91 ASP B CA 1
ATOM 1782 C C . ASP B 1 93 ? 32.479 48.816 13.452 1.00 39.28 91 ASP B C 1
ATOM 1783 O O . ASP B 1 93 ? 32.990 49.808 12.923 1.00 38.45 91 ASP B O 1
ATOM 1788 N N . ARG B 1 94 ? 32.787 47.567 13.099 1.00 37.26 92 ARG B N 1
ATOM 1789 C CA . ARG B 1 94 ? 33.830 47.264 12.119 1.00 33.16 92 ARG B CA 1
ATOM 1790 C C . ARG B 1 94 ? 33.346 46.321 11.015 1.00 31.80 92 ARG B C 1
ATOM 1791 O O . ARG B 1 94 ? 32.572 45.401 11.275 1.00 27.97 92 ARG B O 1
ATOM 1799 N N . VAL B 1 95 ? 33.801 46.557 9.789 1.00 24.74 93 VAL B N 1
ATOM 1800 C CA . VAL B 1 95 ? 33.573 45.624 8.683 1.00 26.84 93 VAL B CA 1
ATOM 1801 C C . VAL B 1 95 ? 34.921 45.052 8.254 1.00 30.07 93 VAL B C 1
ATOM 1802 O O . VAL B 1 95 ? 35.831 45.796 7.882 1.00 29.02 93 VAL B O 1
ATOM 1806 N N . GLU B 1 96 ? 35.041 43.728 8.308 1.00 29.47 94 GLU B N 1
ATOM 1807 C CA . GLU B 1 96 ? 36.312 43.055 8.052 1.00 29.98 94 GLU B CA 1
ATOM 1808 C C . GLU B 1 96 ? 36.222 42.089 6.877 1.00 27.65 94 GLU B C 1
ATOM 1809 O O . GLU B 1 96 ? 35.415 41.164 6.903 1.00 27.39 94 GLU B O 1
ATOM 1815 N N . PRO B 1 97 ? 37.046 42.309 5.841 1.00 27.37 95 PRO B N 1
ATOM 1816 C CA . PRO B 1 97 ? 37.144 41.361 4.722 1.00 25.49 95 PRO B CA 1
ATOM 1817 C C . PRO B 1 97 ? 37.900 40.078 5.105 1.00 25.28 95 PRO B C 1
ATOM 1818 O O . PRO B 1 97 ? 38.904 40.135 5.825 1.00 20.79 95 PRO B O 1
ATOM 1822 N N . LEU B 1 98 ? 37.394 38.932 4.655 1.00 22.05 96 LEU B N 1
ATOM 1823 C CA . LEU B 1 98 ? 38.002 37.631 4.971 1.00 24.26 96 LEU B CA 1
ATOM 1824 C C . LEU B 1 98 ? 38.160 36.731 3.744 1.00 26.05 96 LEU B C 1
ATOM 1825 O O . LEU B 1 98 ? 37.373 36.810 2.785 1.00 23.73 96 LEU B O 1
ATOM 1830 N N . THR B 1 99 ? 39.188 35.881 3.782 1.00 24.12 97 THR B N 1
ATOM 1831 C CA . THR B 1 99 ? 39.431 34.845 2.766 1.00 24.91 97 THR B CA 1
ATOM 1832 C C . THR B 1 99 ? 39.901 33.599 3.540 1.00 23.93 97 THR B C 1
ATOM 1833 O O . THR B 1 99 ? 40.284 33.732 4.705 1.00 26.49 97 THR B O 1
ATOM 1837 N N . PRO B 1 100 ? 39.899 32.393 2.917 1.00 24.31 98 PRO B N 1
ATOM 1838 C CA . PRO B 1 100 ? 40.438 31.219 3.638 1.00 21.75 98 PRO B CA 1
ATOM 1839 C C . PRO B 1 100 ? 41.936 31.368 3.915 1.00 21.19 98 PRO B C 1
ATOM 1840 O O . PRO B 1 100 ? 42.649 31.865 3.042 1.00 19.91 98 PRO B O 1
ATOM 1844 N N . LEU B 1 101 ? 42.439 31.008 5.097 1.00 21.45 99 LEU B N 1
ATOM 1845 C CA . LEU B 1 101 ? 41.694 30.361 6.175 1.00 21.40 99 LEU B CA 1
ATOM 1846 C C . LEU B 1 101 ? 41.579 31.265 7.398 1.00 23.62 99 LEU B C 1
ATOM 1847 O O . LEU B 1 101 ? 41.897 30.835 8.516 1.00 21.25 99 LEU B O 1
ATOM 1852 N N . ASP B 1 102 ? 41.118 32.502 7.182 1.00 20.07 100 ASP B N 1
ATOM 1853 C CA . ASP B 1 102 ? 40.999 33.497 8.250 1.00 22.74 100 ASP B CA 1
ATOM 1854 C C . ASP B 1 102 ? 40.051 33.020 9.332 1.00 24.77 100 ASP B C 1
ATOM 1855 O O . ASP B 1 102 ? 39.017 32.406 9.051 1.00 20.42 100 ASP B O 1
ATOM 1860 N N . CYS B 1 103 ? 40.412 33.329 10.569 1.00 19.34 101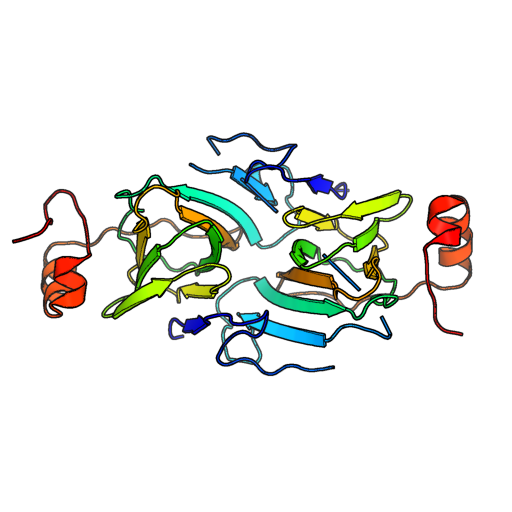 CYS B N 1
ATOM 1861 C CA . CYS B 1 103 ? 39.619 32.933 11.729 1.00 21.90 101 CYS B CA 1
ATOM 1862 C C . CYS B 1 103 ? 39.035 34.188 12.391 1.00 23.69 101 CYS B C 1
ATOM 1863 O O . CYS B 1 103 ? 39.681 35.235 12.449 1.00 23.94 101 CYS B O 1
ATOM 1866 N N . VAL B 1 104 ? 37.792 34.089 12.839 1.00 21.94 102 VAL B N 1
ATOM 1867 C CA . VAL B 1 104 ? 37.132 35.174 13.544 1.00 21.84 102 VAL B CA 1
ATOM 1868 C C . VAL B 1 104 ? 36.559 34.653 14.852 1.00 21.16 102 VAL B C 1
ATOM 1869 O O . VAL B 1 104 ? 35.798 33.684 14.858 1.00 23.07 102 VAL B O 1
ATOM 1873 N N . TYR B 1 105 ? 36.938 35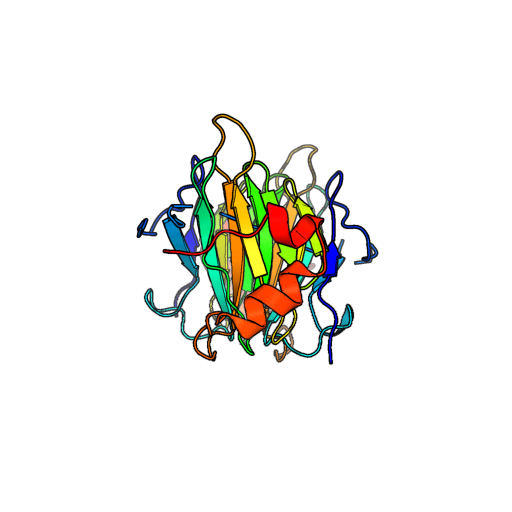.300 15.952 1.00 24.28 103 TYR B N 1
ATOM 1874 C CA . TYR B 1 105 ? 36.260 35.137 17.239 1.00 20.64 103 TYR B CA 1
ATOM 1875 C C . TYR B 1 105 ? 35.203 36.214 17.400 1.00 23.29 103 TYR B C 1
ATOM 1876 O O . TYR B 1 105 ? 35.533 37.400 17.473 1.00 21.38 103 TYR B O 1
ATOM 1885 N N . ILE B 1 106 ? 33.939 35.805 17.445 1.00 22.21 104 ILE B N 1
ATOM 1886 C CA . ILE B 1 106 ? 32.852 36.731 17.707 1.00 24.15 104 ILE B CA 1
ATOM 1887 C C . ILE B 1 106 ? 32.496 36.667 19.191 1.00 22.54 104 ILE B C 1
ATOM 1888 O O . ILE B 1 106 ? 31.948 35.682 19.665 1.00 23.01 104 ILE B O 1
ATOM 1893 N N . ALA B 1 107 ? 32.824 37.740 19.900 1.00 24.10 105 ALA B N 1
ATOM 1894 C CA . ALA B 1 107 ? 32.701 37.833 21.360 1.00 25.41 105 ALA B CA 1
ATOM 1895 C C . ALA B 1 107 ? 31.237 37.837 21.822 1.00 25.77 105 ALA B C 1
ATOM 1896 O O . ALA B 1 107 ? 30.335 38.016 20.990 1.00 27.21 105 ALA B O 1
ATOM 1898 N N . PRO B 1 108 ? 30.980 37.633 23.140 1.00 26.93 106 PRO B N 1
ATOM 1899 C CA . PRO B 1 108 ? 29.582 37.627 23.581 1.00 25.48 106 PRO B CA 1
ATOM 1900 C C . PRO B 1 108 ? 28.907 38.975 23.322 1.00 25.08 106 PRO B C 1
ATOM 1901 O O . PRO B 1 108 ? 29.535 40.017 23.524 1.00 24.12 106 PRO B O 1
ATOM 1905 N N . HIS B 1 109 ? 27.667 38.933 22.825 1.00 28.11 107 HIS B N 1
ATOM 1906 C CA . HIS B 1 109 ? 26.830 40.127 22.585 1.00 30.23 107 HIS B CA 1
ATOM 1907 C C . HIS B 1 109 ? 27.298 41.081 21.480 1.00 31.36 107 HIS B C 1
ATOM 1908 O O . HIS B 1 109 ? 26.740 42.169 21.329 1.00 29.50 107 HIS B O 1
ATOM 1915 N N . ALA B 1 110 ? 28.315 40.691 20.714 1.00 28.24 108 ALA B N 1
ATOM 1916 C CA . ALA B 1 110 ? 28.749 41.509 19.588 1.00 30.46 108 ALA B CA 1
ATOM 1917 C C . ALA B 1 110 ? 27.740 41.349 18.455 1.00 30.46 108 ALA B C 1
ATOM 1918 O O . ALA B 1 110 ? 27.341 40.227 18.139 1.00 29.67 108 ALA B O 1
ATOM 1920 N N . TRP B 1 111 ? 27.302 42.468 17.880 1.00 30.13 109 TRP B N 1
ATOM 1921 C CA . TRP B 1 111 ? 26.477 42.431 16.673 1.00 28.43 109 TRP B CA 1
ATOM 1922 C C . TRP B 1 111 ? 27.295 41.817 15.561 1.00 27.61 109 TRP B C 1
ATOM 1923 O O . TRP B 1 111 ? 28.467 42.161 15.381 1.00 27.99 109 TRP B O 1
ATOM 1934 N N . HIS B 1 112 ? 26.697 40.888 14.826 1.00 26.42 110 HIS B N 1
ATOM 1935 C CA . HIS B 1 112 ? 27.423 40.253 13.732 1.00 25.04 110 HIS B CA 1
ATOM 1936 C C . HIS B 1 112 ? 26.545 39.895 12.550 1.00 21.90 110 HIS B C 1
ATOM 1937 O O . HIS B 1 112 ? 25.363 39.622 12.706 1.00 20.84 110 HIS B O 1
ATOM 1944 N N . GLN B 1 113 ? 27.169 39.897 11.375 1.00 20.05 111 GLN B N 1
ATOM 1945 C CA . GLN B 1 113 ? 26.559 39.500 10.123 1.00 20.56 111 GLN B CA 1
ATOM 1946 C C . GLN B 1 113 ? 27.691 39.162 9.166 1.00 22.74 111 GLN B C 1
ATOM 1947 O O . GLN B 1 113 ? 28.676 39.895 9.080 1.00 22.90 111 GLN B O 1
ATOM 1953 N N . ILE B 1 114 ? 27.564 38.030 8.476 1.00 21.66 112 ILE B N 1
ATOM 1954 C CA . ILE B 1 114 ? 28.553 37.615 7.497 1.00 19.73 112 ILE B CA 1
ATOM 1955 C C . ILE B 1 114 ? 27.950 37.751 6.104 1.00 21.08 112 ILE B C 1
ATOM 1956 O O . ILE B 1 114 ? 26.811 37.337 5.873 1.00 17.58 112 ILE B O 1
ATOM 1961 N N . HIS B 1 115 ? 28.716 38.347 5.195 1.00 21.77 113 HIS B N 1
ATOM 1962 C CA . HIS B 1 115 ? 28.283 38.584 3.821 1.00 21.58 113 HIS B CA 1
ATOM 1963 C C . HIS B 1 115 ? 29.190 37.853 2.847 1.00 25.67 113 HIS B C 1
ATOM 1964 O O . HIS B 1 115 ? 30.414 37.902 2.981 1.00 23.60 113 HIS B O 1
ATOM 1971 N N . ALA B 1 116 ? 28.587 37.201 1.857 1.00 23.48 114 ALA B N 1
ATOM 1972 C CA . ALA B 1 116 ? 29.326 36.553 0.778 1.00 24.42 114 ALA B CA 1
ATOM 1973 C C . ALA B 1 116 ? 29.653 37.580 -0.304 1.00 22.06 114 ALA B C 1
ATOM 1974 O O . ALA B 1 116 ? 28.770 38.048 -1.026 1.00 23.79 114 ALA B O 1
ATOM 1976 N N . THR B 1 117 ? 30.926 37.926 -0.416 1.00 21.75 115 THR B N 1
ATOM 1977 C CA . THR B 1 117 ? 31.322 39.073 -1.232 1.00 26.82 115 THR B CA 1
ATOM 1978 C C . THR B 1 117 ? 32.075 38.724 -2.513 1.00 27.03 115 THR B C 1
ATOM 1979 O O . THR B 1 117 ? 32.514 39.619 -3.222 1.00 35.92 115 THR B O 1
ATOM 1983 N N . GLY B 1 118 ? 32.230 37.437 -2.809 1.00 25.07 116 GLY B N 1
ATOM 1984 C CA . GLY B 1 118 ? 32.938 37.031 -4.022 1.00 30.18 116 GLY B CA 1
ATOM 1985 C C . GLY B 1 118 ? 32.096 37.227 -5.273 1.00 31.41 116 GLY B C 1
ATOM 1986 O O . GLY B 1 118 ? 30.889 37.432 -5.184 1.00 29.59 116 GLY B O 1
ATOM 1987 N N . ALA B 1 119 ? 32.730 37.164 -6.441 1.00 28.64 117 ALA B N 1
ATOM 1988 C CA . ALA B 1 119 ? 32.010 37.329 -7.703 1.00 29.38 117 ALA B CA 1
ATOM 1989 C C . ALA B 1 119 ? 31.145 36.110 -8.043 1.00 33.00 117 ALA B C 1
ATOM 1990 O O . ALA B 1 119 ? 29.941 36.246 -8.274 1.00 33.80 117 ALA B O 1
ATOM 1992 N N . ASN B 1 120 ? 31.758 34.927 -8.069 1.00 32.91 118 ASN B N 1
ATOM 1993 C CA . ASN B 1 120 ? 31.080 33.705 -8.508 1.00 35.88 118 ASN B CA 1
ATOM 1994 C C . ASN B 1 120 ? 31.193 32.559 -7.506 1.00 32.62 118 ASN B C 1
ATOM 1995 O O . ASN B 1 120 ? 30.340 31.677 -7.466 1.00 32.03 118 ASN B O 1
ATOM 2000 N N . GLU B 1 121 ? 32.261 32.573 -6.717 1.00 28.46 119 GLU B N 1
ATOM 2001 C CA . GLU B 1 121 ? 32.537 31.503 -5.770 1.00 27.40 119 GLU B CA 1
ATOM 2002 C C . GLU B 1 121 ? 31.735 31.746 -4.498 1.00 23.32 119 GLU B C 1
ATOM 2003 O O . GLU B 1 121 ? 31.852 32.817 -3.898 1.00 23.47 119 GLU B O 1
ATOM 2009 N N . PRO B 1 122 ? 30.918 30.751 -4.082 1.00 27.54 120 PRO B N 1
ATOM 2010 C CA . PRO B 1 122 ? 30.166 30.852 -2.836 1.00 26.63 120 PRO B CA 1
ATOM 2011 C C . PRO B 1 122 ? 31.087 30.970 -1.626 1.00 23.39 120 PRO B C 1
ATOM 2012 O O . PRO B 1 122 ? 32.210 30.465 -1.641 1.00 22.57 120 PRO B O 1
ATOM 2016 N N . LEU B 1 123 ? 30.615 31.661 -0.600 1.00 24.28 121 LEU B N 1
ATOM 2017 C CA . LEU B 1 123 ? 31.322 31.686 0.674 1.00 25.57 121 LEU B CA 1
ATOM 2018 C C . LEU B 1 123 ? 31.071 30.373 1.410 1.00 24.65 121 LEU B C 1
ATOM 2019 O O . LEU B 1 123 ? 29.933 29.938 1.507 1.00 20.07 121 LEU B O 1
ATOM 2024 N N . GLY B 1 124 ? 32.133 29.749 1.920 1.00 17.99 122 GLY B N 1
ATOM 2025 C CA . GLY B 1 124 ? 31.970 28.620 2.817 1.00 14.94 122 GLY B CA 1
ATOM 2026 C C . GLY B 1 124 ? 32.760 28.862 4.087 1.00 17.33 122 GLY B C 1
ATOM 2027 O O . GLY B 1 124 ? 33.887 29.323 4.035 1.00 17.87 122 GLY B O 1
ATOM 2028 N N . PHE B 1 125 ? 32.172 28.558 5.234 1.00 18.92 123 PHE B N 1
ATOM 2029 C CA . PHE B 1 125 ? 32.900 28.725 6.485 1.00 20.14 123 PHE B CA 1
ATOM 2030 C C . PHE B 1 125 ? 32.510 27.706 7.530 1.00 23.62 123 PHE B C 1
ATOM 2031 O O . PHE B 1 125 ? 31.349 27.302 7.620 1.00 25.62 123 PHE B O 1
ATOM 2039 N N . LEU B 1 126 ? 33.496 27.286 8.311 1.00 25.90 124 LEU B N 1
ATOM 2040 C CA . LEU B 1 126 ? 33.231 26.520 9.516 1.00 24.26 124 LEU B CA 1
ATOM 2041 C C . LEU B 1 126 ? 32.698 27.462 10.592 1.00 25.33 124 LEU B C 1
ATOM 2042 O O . LEU B 1 126 ? 33.188 28.578 10.730 1.00 21.26 124 LEU B O 1
ATOM 2047 N N . CYS B 1 127 ? 31.701 27.011 11.353 1.00 23.03 125 CYS B N 1
ATOM 2048 C CA . CYS B 1 127 ? 31.206 27.769 12.489 1.00 22.54 125 CYS B CA 1
ATOM 2049 C C . CYS B 1 127 ? 31.106 26.859 13.708 1.00 24.56 125 CYS B C 1
ATOM 2050 O O . CYS B 1 127 ? 30.392 25.855 13.675 1.00 22.66 125 CYS B O 1
ATOM 2053 N N . ILE B 1 128 ? 31.837 27.213 14.766 1.00 22.27 126 ILE B N 1
ATOM 2054 C CA . ILE B 1 128 ? 31.853 26.460 16.017 1.00 22.25 126 ILE B CA 1
ATOM 2055 C C . ILE B 1 128 ? 31.181 27.252 17.140 1.00 24.28 126 ILE B C 1
ATOM 2056 O O . ILE B 1 128 ? 31.528 28.417 17.390 1.00 23.79 126 ILE B O 1
ATOM 2061 N N . VAL B 1 129 ? 30.232 26.606 17.825 1.00 24.66 127 VAL B N 1
ATOM 2062 C CA . VAL B 1 129 ? 29.463 27.235 18.919 1.00 23.37 127 VAL B CA 1
ATOM 2063 C C . VAL B 1 129 ? 29.325 26.277 20.102 1.00 25.31 127 VAL B C 1
ATOM 2064 O O . VAL B 1 129 ? 29.483 25.070 19.926 1.00 28.99 127 VAL B O 1
ATOM 2068 N N . ASP B 1 130 ? 29.017 26.808 21.290 1.00 26.56 128 ASP B N 1
ATOM 2069 C CA . ASP B 1 130 ? 28.705 25.972 22.461 1.00 26.17 128 ASP B CA 1
ATOM 2070 C C . ASP B 1 130 ? 27.493 25.089 22.183 1.00 24.07 128 ASP B C 1
ATOM 2071 O O . ASP B 1 130 ? 26.543 25.524 21.534 1.00 28.57 128 ASP B O 1
ATOM 2076 N N . SER B 1 131 ? 27.528 23.859 22.683 1.00 28.88 129 SER B N 1
ATOM 2077 C CA . SER B 1 131 ? 26.389 22.949 22.581 1.00 33.43 129 SER B CA 1
ATOM 2078 C C . SER B 1 131 ? 25.169 23.511 23.311 1.00 36.38 129 SER B C 1
ATOM 2079 O O . SER B 1 131 ? 24.047 23.409 22.811 1.00 36.47 129 SER B O 1
ATOM 2082 N N . ASP B 1 132 ? 25.401 24.119 24.474 1.00 38.72 130 ASP B N 1
ATOM 2083 C CA . ASP B 1 132 ? 24.352 24.835 25.191 1.00 41.84 130 ASP B CA 1
ATOM 2084 C C . ASP B 1 132 ? 24.489 26.327 24.967 1.00 39.36 130 ASP B C 1
ATOM 2085 O O . ASP B 1 132 ? 25.458 26.947 25.412 1.00 37.00 130 ASP B O 1
ATOM 2090 N N . ARG B 1 133 ? 23.504 26.893 24.274 1.00 35.76 131 ARG B N 1
ATOM 2091 C CA . ARG B 1 133 ? 23.571 28.278 23.830 1.00 39.18 131 ARG B CA 1
ATOM 2092 C C . ARG B 1 133 ? 22.198 28.965 23.778 1.00 41.01 131 ARG B C 1
ATOM 2093 O O . ARG B 1 133 ? 21.169 28.311 23.598 1.00 41.58 131 ARG B O 1
ATOM 2101 N N . ASP B 1 134 ? 22.207 30.289 23.926 1.00 39.48 132 ASP B N 1
ATOM 2102 C CA . ASP B 1 134 ? 20.991 31.099 23.933 1.00 39.42 132 ASP B CA 1
ATOM 2103 C C . ASP B 1 134 ? 20.506 31.445 22.524 1.00 43.29 132 ASP B C 1
ATOM 2104 O O . ASP B 1 134 ? 21.175 31.143 21.529 1.00 43.05 132 ASP B O 1
ATOM 2109 N N . ARG B 1 135 ? 19.343 32.091 22.461 1.00 44.18 133 ARG B N 1
ATOM 2110 C CA . ARG B 1 135 ? 18.688 32.456 21.206 1.00 44.12 133 ARG B CA 1
ATOM 2111 C C . ARG B 1 135 ? 19.193 33.799 20.657 1.00 43.02 133 ARG B C 1
ATOM 2112 O O . ARG B 1 135 ? 19.575 34.684 21.439 1.00 38.36 133 ARG B O 1
ATOM 2120 N N . PRO B 1 136 ? 19.208 33.956 19.311 1.00 42.95 134 PRO B N 1
ATOM 2121 C CA . PRO B 1 136 ? 19.616 35.236 18.717 1.00 42.90 134 PRO B CA 1
ATOM 2122 C C . PRO B 1 136 ? 18.660 36.380 19.038 1.00 42.14 134 PRO B C 1
ATOM 2123 O O . PRO B 1 136 ? 17.460 36.158 19.201 1.00 43.11 134 PRO B O 1
ATOM 2127 N N . GLN B 1 137 ? 19.208 37.586 19.137 1.00 42.87 135 GLN B N 1
ATOM 2128 C CA . GLN B 1 137 ? 18.426 38.802 19.349 1.00 44.55 135 GLN B CA 1
ATOM 2129 C C . GLN B 1 137 ? 18.624 39.751 18.166 1.00 42.68 135 GLN B C 1
ATOM 2130 O O . GLN B 1 137 ? 19.755 40.001 17.743 1.00 38.02 135 GLN B O 1
ATOM 2136 N N . ARG B 1 138 ? 17.522 40.273 17.639 1.00 41.38 136 ARG B N 1
ATOM 2137 C CA . ARG B 1 138 ? 17.554 41.171 16.482 1.00 41.50 136 ARG B CA 1
ATOM 2138 C C . ARG B 1 138 ? 17.722 42.635 16.911 1.00 40.75 136 ARG B C 1
ATOM 2139 O O . ARG B 1 138 ? 17.303 43.002 18.010 1.00 40.05 136 ARG B O 1
ATOM 2147 N N . PRO B 1 139 ? 18.357 43.471 16.065 1.00 41.33 137 PRO B N 1
ATOM 2148 C CA . PRO B 1 139 ? 18.467 44.895 16.408 1.00 42.36 137 PRO B CA 1
ATOM 2149 C C . PRO B 1 139 ? 17.143 45.653 16.261 1.00 43.74 137 PRO B C 1
ATOM 2150 O O . PRO B 1 139 ? 16.324 45.305 15.407 1.00 40.51 137 PRO B O 1
ATOM 2154 N N . ASP B 1 140 ? 16.932 46.663 17.106 1.00 47.86 138 ASP B N 1
ATOM 2155 C CA . ASP B 1 140 ? 15.791 47.569 16.942 1.00 50.80 138 ASP B CA 1
ATOM 2156 C C . ASP B 1 140 ? 16.225 48.880 16.291 1.00 53.01 138 ASP B C 1
ATOM 2157 O O . ASP B 1 140 ? 17.369 48.994 15.840 1.00 53.00 138 ASP B O 1
ATOM 2162 N N . ALA B 1 141 ? 15.316 49.858 16.256 1.00 53.12 139 ALA B N 1
ATOM 2163 C CA . ALA B 1 141 ? 15.551 51.143 15.585 1.00 52.96 139 ALA B CA 1
ATOM 2164 C C . ALA B 1 141 ? 16.732 51.917 16.173 1.00 52.13 139 ALA B C 1
ATOM 2165 O O . ALA B 1 141 ? 17.535 52.485 15.432 1.00 53.49 139 ALA B O 1
ATOM 2167 N N . ASP B 1 142 ? 16.836 51.921 17.500 1.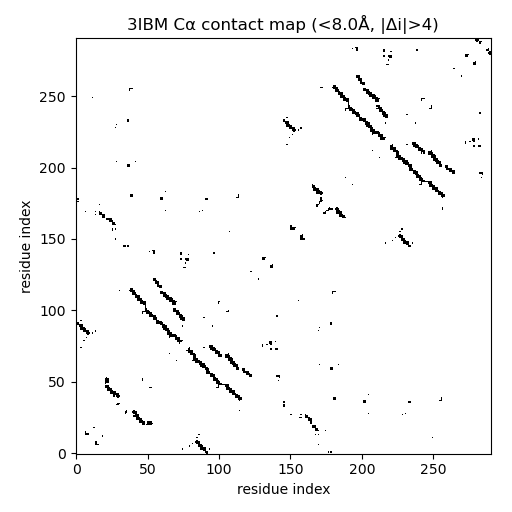00 49.55 140 ASP B N 1
ATOM 2168 C CA . ASP B 1 142 ? 17.938 52.583 18.182 1.00 51.46 140 ASP B CA 1
ATOM 2169 C C . ASP B 1 142 ? 19.253 51.823 18.028 1.00 48.51 140 ASP B C 1
ATOM 2170 O O . ASP B 1 142 ? 20.304 52.448 17.871 1.00 48.51 140 ASP B O 1
ATOM 2175 N N . ASP B 1 143 ? 19.188 50.487 18.068 1.00 45.01 141 ASP B N 1
ATOM 2176 C CA . ASP B 1 143 ? 20.343 49.636 17.754 1.00 41.91 141 ASP B CA 1
ATOM 2177 C C . ASP B 1 143 ? 20.872 49.938 16.356 1.00 42.14 141 ASP B C 1
ATOM 2178 O O . ASP B 1 143 ? 22.075 50.109 16.168 1.00 47.09 141 ASP B O 1
ATOM 2183 N N . LEU B 1 144 ? 19.960 50.024 15.390 1.00 44.58 142 LEU B N 1
ATOM 2184 C CA . LEU B 1 144 ? 20.314 50.313 13.999 1.00 46.51 142 LEU B CA 1
ATOM 2185 C C . LEU B 1 144 ? 20.871 51.718 13.813 1.00 49.18 142 LEU B C 1
ATOM 2186 O O . LEU B 1 144 ? 21.907 51.887 13.169 1.00 46.48 142 LEU B O 1
ATOM 2191 N N . ALA B 1 145 ? 20.188 52.712 14.385 1.00 52.09 143 ALA B N 1
ATOM 2192 C CA . ALA B 1 145 ? 20.609 54.114 14.283 1.00 55.62 143 ALA B CA 1
ATOM 2193 C C . ALA B 1 145 ? 22.003 54.342 14.864 1.00 56.13 143 ALA B C 1
ATOM 2194 O O . ALA B 1 145 ? 22.828 55.003 14.234 1.00 57.83 143 ALA B O 1
ATOM 2196 N N . ARG B 1 146 ? 22.256 53.772 16.047 1.00 58.43 144 ARG B N 1
ATOM 2197 C CA . ARG B 1 146 ? 23.569 53.835 16.700 1.00 58.02 144 ARG B CA 1
ATOM 2198 C C . ARG B 1 146 ? 24.678 53.188 15.883 1.00 53.62 144 ARG B C 1
ATOM 2199 O O . ARG B 1 146 ? 25.750 53.769 15.739 1.00 52.92 144 ARG B O 1
ATOM 2207 N N . MET B 1 147 ? 24.427 51.992 15.355 1.00 51.07 145 MET B N 1
ATOM 2208 C CA . MET B 1 147 ? 25.463 51.269 14.616 1.00 45.91 145 MET B CA 1
ATOM 2209 C C . MET B 1 147 ? 25.701 51.844 13.212 1.00 45.02 145 MET B C 1
ATOM 2210 O O . MET B 1 147 ? 26.784 51.687 12.649 1.00 45.71 145 MET B O 1
ATOM 2215 N N . CYS B 1 148 ? 24.700 52.536 12.668 1.00 46.40 146 CYS B N 1
ATOM 2216 C CA . CYS B 1 148 ? 24.837 53.192 11.363 1.00 50.05 146 CYS B CA 1
ATOM 2217 C C . CYS B 1 148 ? 25.483 54.572 11.417 1.00 51.69 146 CYS B C 1
ATOM 2218 O O . CYS B 1 148 ? 25.638 55.221 10.382 1.00 53.68 146 CYS B O 1
ATOM 2221 N N . ALA B 1 149 ? 25.874 55.007 12.618 1.00 54.67 147 ALA B N 1
ATOM 2222 C CA . ALA B 1 149 ? 26.695 56.211 12.792 1.00 57.18 147 ALA B CA 1
ATOM 2223 C C . ALA B 1 149 ? 28.088 56.028 12.173 1.00 58.03 147 ALA B C 1
ATOM 2224 O O . ALA B 1 149 ? 28.791 57.005 11.899 1.00 61.49 147 ALA B O 1
ATOM 2226 N N . ASP B 1 150 ? 28.471 54.769 11.969 1.00 55.98 148 ASP B N 1
ATOM 2227 C CA . ASP B 1 150 ? 29.642 54.410 11.191 1.00 55.40 148 ASP B CA 1
ATOM 2228 C C . ASP B 1 150 ? 29.207 54.195 9.738 1.00 57.48 148 ASP B C 1
ATOM 2229 O O . ASP B 1 150 ? 28.286 53.415 9.480 1.00 57.65 148 ASP B O 1
ATOM 2234 N N . PRO B 1 151 ? 29.849 54.906 8.787 1.00 56.12 149 PRO B N 1
ATOM 2235 C CA . PRO B 1 151 ? 29.486 54.813 7.365 1.00 54.60 149 PRO B CA 1
ATOM 2236 C C . PRO B 1 151 ? 29.776 53.456 6.704 1.00 50.20 149 PRO B C 1
ATOM 2237 O O . PRO B 1 151 ? 29.019 53.032 5.829 1.00 45.12 149 PRO B O 1
ATOM 2241 N N . ALA B 1 152 ? 30.856 52.795 7.113 1.00 48.42 150 ALA B N 1
ATOM 2242 C CA . ALA B 1 152 ? 31.202 51.476 6.581 1.00 45.55 150 ALA B CA 1
ATOM 2243 C C . ALA B 1 152 ? 30.194 50.405 7.017 1.00 43.41 150 ALA B C 1
ATOM 2244 O O . ALA B 1 152 ? 29.803 49.547 6.215 1.00 38.30 150 ALA B O 1
ATOM 2246 N N . VAL B 1 153 ? 29.771 50.483 8.279 1.00 37.75 151 VAL B N 1
ATOM 2247 C CA . VAL B 1 153 ? 28.777 49.570 8.834 1.00 39.46 151 VAL B CA 1
ATOM 2248 C C . VAL B 1 153 ? 27.410 49.789 8.187 1.00 40.52 151 VAL B C 1
ATOM 2249 O O . VAL B 1 153 ? 26.758 48.828 7.781 1.00 38.51 151 VAL B O 1
ATOM 2253 N N . ALA B 1 154 ? 27.010 51.055 8.057 1.00 39.51 152 ALA B N 1
ATOM 2254 C CA . ALA B 1 154 ? 25.753 51.423 7.402 1.00 36.15 152 ALA B CA 1
ATOM 2255 C C . ALA B 1 154 ? 25.683 50.917 5.960 1.00 35.06 152 ALA B C 1
ATOM 2256 O O . ALA B 1 154 ? 24.626 50.500 5.500 1.00 32.36 152 ALA B O 1
ATOM 2258 N N . ARG B 1 155 ? 26.820 50.940 5.268 1.00 32.41 153 ARG B N 1
ATOM 2259 C CA . ARG B 1 155 ? 26.890 50.527 3.871 1.00 32.84 153 ARG B CA 1
ATOM 2260 C C . ARG B 1 155 ? 26.802 49.004 3.701 1.00 33.80 153 ARG B C 1
ATOM 2261 O O . ARG B 1 155 ? 26.282 48.523 2.691 1.00 35.22 153 ARG B O 1
ATOM 2269 N N . ARG B 1 156 ? 27.323 48.251 4.670 1.00 28.01 154 ARG B N 1
ATOM 2270 C CA . ARG B 1 156 ? 27.388 46.789 4.546 1.00 25.50 154 ARG B CA 1
ATOM 2271 C C . ARG B 1 156 ? 26.162 46.078 5.131 1.00 23.19 154 ARG B C 1
ATOM 2272 O O . ARG B 1 156 ? 25.675 45.125 4.527 1.00 25.87 154 ARG B O 1
ATOM 2280 N N . ILE B 1 157 ? 25.656 46.531 6.280 1.00 28.36 155 ILE B N 1
ATOM 2281 C CA . ILE B 1 157 ? 24.557 45.804 6.944 1.00 27.82 155 ILE B CA 1
ATOM 2282 C C . ILE B 1 157 ? 23.292 45.694 6.088 1.00 26.45 155 ILE B C 1
ATOM 2283 O O . ILE B 1 157 ? 22.966 46.580 5.299 1.00 26.95 155 ILE B O 1
ATOM 2288 N N . ARG B 1 158 ? 22.623 44.558 6.219 1.00 29.58 156 ARG B N 1
ATOM 2289 C CA . ARG B 1 158 ? 21.398 44.311 5.496 1.00 30.33 156 ARG B CA 1
ATOM 2290 C C . ARG B 1 158 ? 20.347 43.808 6.468 1.00 30.08 156 ARG B C 1
ATOM 2291 O O . ARG B 1 158 ? 20.543 42.787 7.127 1.00 26.93 156 ARG B O 1
ATOM 2299 N N . THR B 1 159 ? 19.268 44.574 6.595 1.00 30.25 157 THR B N 1
ATOM 2300 C CA . THR B 1 159 ? 18.016 44.102 7.180 1.00 37.21 157 THR B CA 1
ATOM 2301 C C . THR B 1 159 ? 16.948 44.383 6.129 1.00 44.47 157 THR B C 1
ATOM 2302 O O . THR B 1 159 ? 17.268 44.882 5.048 1.00 47.78 157 THR B O 1
ATOM 2306 N N . GLU B 1 160 ? 15.687 44.078 6.422 1.00 49.06 158 GLU B N 1
ATOM 2307 C CA . GLU B 1 160 ? 14.628 44.319 5.430 1.00 52.07 158 GLU B CA 1
ATOM 2308 C C . GLU B 1 160 ? 14.231 45.796 5.312 1.00 53.81 158 GLU B C 1
ATOM 2309 O O . GLU B 1 160 ? 13.762 46.230 4.256 1.00 52.62 158 GLU B O 1
ATOM 2315 N N . GLY B 1 161 ? 14.438 46.553 6.393 1.00 52.55 159 GLY B N 1
ATOM 2316 C CA . GLY B 1 161 ? 14.204 47.994 6.409 1.00 49.69 159 GLY B CA 1
ATOM 2317 C C . GLY B 1 161 ? 15.460 48.811 6.146 1.00 53.58 159 GLY B C 1
ATOM 2318 O O . GLY B 1 161 ? 15.389 50.027 5.954 1.00 55.09 159 GLY B O 1
ATOM 2319 N N . HIS B 1 162 ? 16.615 48.151 6.144 1.00 51.54 160 HIS B N 1
ATOM 2320 C CA . HIS B 1 162 ? 17.872 48.818 5.831 1.00 51.22 160 HIS B CA 1
ATOM 2321 C C . HIS B 1 162 ? 18.627 48.154 4.672 1.00 56.20 160 HIS B C 1
ATOM 2322 O O . HIS B 1 162 ? 19.151 47.038 4.785 1.00 55.20 160 HIS B O 1
ATOM 2329 N N . HIS B 1 163 ? 18.692 48.873 3.561 1.00 59.82 161 HIS B N 1
ATOM 2330 C CA . HIS B 1 163 ? 19.667 48.595 2.515 1.00 62.07 161 HIS B CA 1
ATOM 2331 C C . HIS B 1 163 ? 20.402 49.913 2.243 1.00 65.64 161 HIS B C 1
ATOM 2332 O O . HIS B 1 163 ? 20.223 50.892 2.980 1.00 66.32 161 HIS B O 1
ATOM 2339 N N . HIS B 1 164 ? 21.238 49.927 1.210 1.00 66.71 162 HIS B N 1
ATOM 2340 C CA . HIS B 1 164 ? 21.950 51.133 0.774 1.00 70.66 162 HIS B CA 1
ATOM 2341 C C . HIS B 1 164 ? 21.033 52.345 0.510 1.00 74.31 162 HIS B C 1
ATOM 2342 O O . HIS B 1 164 ? 19.890 52.177 0.081 1.00 74.96 162 HIS B O 1
ATOM 2349 N N . HIS B 1 165 ? 21.568 53.546 0.763 1.00 77.40 163 HIS B N 1
ATOM 2350 C CA . HIS B 1 165 ? 20.821 54.829 0.866 1.00 79.12 163 HIS B CA 1
ATOM 2351 C C . HIS B 1 165 ? 19.937 54.876 2.119 1.00 80.09 163 HIS B C 1
ATOM 2352 O O . HIS B 1 165 ? 20.064 55.781 2.948 1.00 80.15 163 HIS B O 1
#

Organism: Halorhodospira halophila (strain DSM 244 / SL1) (NCBI:txid349124)

Radius of gyration: 20.04 Å; Cα contacts (8 Å, |Δi|>4): 767; chains: 2; bounding box: 47×64×40 Å

Sequence (291 aa):
HEASRVLRERDYRWEGTEEESGARRQTLVGRPAGQEAPAFETRYFEVEPGGYTTLERHEHTHVVMVVRGHAEVVLDDRVEPLTPLDCVYIAPHAWHQIHATGANEPLGFLCIVDSDRDRPQRPDADDLARMCADPAVARRIRRTEGEASRVLRERDYRWEGTEEEEARRRQTLVGRPAGQEAPAFETRYFEVEPGGYTTLERHEHTHVVMVVRGHAEVVLDDRVEPLTPLDCVYIAPHAWHQIHATGANEPLGFLCIVDSDRDRPQRPDADDLARMCADPAVARRIRTEGHHHH

CATH classification: 2.60.120.10